Protein AF-A0A9N9GFX7-F1 (afdb_monomer_lite)

Foldseek 3Di:
DVLVVLLVVLLLVLLLLAFQADDPSNQQQFWFQDPNDTDGLVVFWDWDADPVRKIKTFGPALVCQVRSQCRVVVSVSQWDFPDDDSGITITHHDDDDPVNLVVSLVVLVVSLVVSLVVLVVVLVVVLVVLVPDPVDDPVRSVVVNVVSVVVSVVSNVVSVVSSVVSNVRRPDDPPVPPPPPCQLLNVCCVVPCVVVVHDLVNVCVVVVHPSVLSPDSVSSVVVVVVVVVVCLVVLLVVQVVQFDQDQDDDPPDRFGKRKTQDQDPVSVVSNCVVVVHDPVQWDFDDDPPDPGITIGRPDDD

Organism: NCBI:txid144530

pLDDT: mean 76.2, std 17.25, range [33.78, 95.62]

Structure (mmCIF, N/CA/C/O backbone):
data_AF-A0A9N9GFX7-F1
#
_entry.id   AF-A0A9N9GFX7-F1
#
loop_
_atom_site.group_PDB
_atom_site.id
_atom_site.type_symbol
_atom_site.label_atom_id
_atom_site.label_alt_id
_atom_site.label_comp_id
_atom_site.label_asym_id
_atom_site.label_entity_id
_atom_site.label_seq_id
_atom_site.pdbx_PDB_ins_code
_atom_site.Cartn_x
_atom_site.Cartn_y
_atom_site.Cartn_z
_atom_site.occupancy
_atom_site.B_iso_or_equiv
_atom_site.auth_seq_id
_atom_site.auth_comp_id
_atom_site.auth_asym_id
_atom_site.auth_atom_id
_atom_site.pdbx_PDB_model_num
ATOM 1 N N . MET A 1 1 ? -16.737 -8.134 10.512 1.00 75.06 1 MET A N 1
ATOM 2 C CA . MET A 1 1 ? -17.474 -7.921 9.249 1.00 75.06 1 MET A CA 1
ATOM 3 C C . MET A 1 1 ? -17.653 -6.441 8.888 1.00 75.06 1 MET A C 1
ATOM 5 O O . MET A 1 1 ? -17.038 -6.034 7.918 1.00 75.06 1 MET A O 1
ATOM 9 N N . ALA A 1 2 ? -18.393 -5.602 9.636 1.00 87.56 2 ALA A N 1
ATOM 10 C CA . ALA A 1 2 ? -18.570 -4.180 9.259 1.00 87.56 2 ALA A CA 1
ATOM 11 C C . ALA A 1 2 ? -17.263 -3.355 9.286 1.00 87.56 2 ALA A C 1
ATOM 13 O O . ALA A 1 2 ? -16.907 -2.747 8.284 1.00 87.56 2 ALA A O 1
ATOM 14 N N . LEU A 1 3 ? -16.510 -3.397 10.396 1.00 89.44 3 LEU A N 1
ATOM 15 C CA . LEU A 1 3 ? -15.213 -2.701 10.523 1.00 89.44 3 LEU A CA 1
ATOM 16 C C . LEU A 1 3 ? -14.174 -3.174 9.498 1.00 89.44 3 LEU A C 1
ATOM 18 O O . LEU A 1 3 ? -13.393 -2.382 8.987 1.00 89.44 3 LEU A O 1
ATOM 22 N N . GLU A 1 4 ? -14.176 -4.470 9.206 1.00 91.19 4 GLU A N 1
ATOM 23 C CA . GLU A 1 4 ? -13.257 -5.104 8.262 1.00 91.19 4 GLU A CA 1
ATOM 24 C C . GLU A 1 4 ? -13.534 -4.668 6.825 1.00 91.19 4 GLU A C 1
ATOM 26 O O . GLU A 1 4 ? -12.630 -4.186 6.151 1.00 91.19 4 GLU A O 1
ATOM 31 N N . LYS A 1 5 ? -14.802 -4.718 6.402 1.00 91.62 5 LYS A N 1
ATOM 32 C CA . LYS A 1 5 ? -15.233 -4.208 5.099 1.00 91.62 5 LYS A CA 1
ATOM 33 C C . LYS A 1 5 ? -14.899 -2.725 4.941 1.00 91.62 5 LYS A C 1
ATOM 35 O O . LYS A 1 5 ? -14.432 -2.302 3.889 1.00 91.62 5 LYS A O 1
ATOM 40 N N . GLU A 1 6 ? -15.114 -1.937 5.991 1.00 92.25 6 GLU A N 1
ATOM 41 C CA . GLU A 1 6 ? -14.798 -0.510 5.970 1.00 92.25 6 GLU A CA 1
ATOM 42 C C . GLU A 1 6 ? -13.283 -0.275 5.855 1.00 92.25 6 GLU A C 1
ATOM 44 O O . GLU A 1 6 ? -12.840 0.544 5.048 1.00 92.25 6 GLU A O 1
ATOM 49 N N . LEU A 1 7 ? -12.469 -1.044 6.590 1.00 93.31 7 LEU A N 1
ATOM 50 C CA . LEU A 1 7 ? -11.012 -1.004 6.469 1.00 93.31 7 LEU A CA 1
ATOM 51 C C . LEU A 1 7 ? -10.562 -1.335 5.041 1.00 93.31 7 LEU A C 1
ATOM 53 O O . LEU A 1 7 ? -9.754 -0.593 4.489 1.00 93.31 7 LEU A O 1
ATOM 57 N N . GLU A 1 8 ? -11.086 -2.398 4.430 1.00 91.31 8 GLU A N 1
ATOM 58 C CA . GLU A 1 8 ? -10.755 -2.782 3.050 1.00 91.31 8 GLU A CA 1
ATOM 59 C C . GLU A 1 8 ? -11.060 -1.663 2.050 1.00 91.31 8 GLU A C 1
ATOM 61 O O . GLU A 1 8 ? -10.243 -1.370 1.174 1.00 91.31 8 GLU A O 1
ATOM 66 N N . VAL A 1 9 ? -12.200 -0.982 2.205 1.00 91.62 9 VAL A N 1
ATOM 67 C CA . VAL A 1 9 ? -12.573 0.153 1.352 1.00 91.62 9 VAL A CA 1
ATOM 68 C C . VAL A 1 9 ? -11.545 1.280 1.464 1.00 91.62 9 VAL A C 1
ATOM 70 O O . VAL A 1 9 ? -11.078 1.789 0.441 1.00 91.62 9 VAL A O 1
ATOM 73 N N . PHE A 1 10 ? -11.164 1.674 2.681 1.00 92.75 10 PHE A N 1
ATOM 74 C CA . PHE A 1 10 ? -10.212 2.771 2.879 1.00 92.75 10 PHE A CA 1
ATOM 75 C C . PHE A 1 10 ? -8.778 2.402 2.506 1.00 92.75 10 PHE A C 1
ATOM 77 O O . PHE A 1 10 ? -8.084 3.220 1.901 1.00 92.75 10 PHE A O 1
ATOM 84 N N . VAL A 1 11 ? -8.344 1.173 2.784 1.00 90.38 11 VAL A N 1
ATOM 85 C CA . VAL A 1 11 ? -7.048 0.662 2.322 1.00 90.38 11 VAL A CA 1
ATOM 86 C C . VAL A 1 11 ? -7.006 0.657 0.795 1.00 90.38 11 VAL A C 1
ATOM 88 O O . VAL A 1 11 ? -6.065 1.194 0.217 1.00 90.38 11 VAL A O 1
ATOM 91 N N . GLY A 1 12 ? -8.065 0.192 0.127 1.00 86.81 12 GLY A N 1
ATOM 92 C CA . GLY A 1 12 ? -8.168 0.244 -1.331 1.00 86.81 12 GLY A CA 1
ATOM 93 C C . GLY A 1 12 ? -8.136 1.674 -1.890 1.00 86.81 12 GLY A C 1
ATOM 94 O O . GLY A 1 12 ? -7.484 1.927 -2.906 1.00 86.81 12 GLY A O 1
ATOM 95 N N . LYS A 1 13 ? -8.782 2.643 -1.221 1.00 89.06 13 LYS A N 1
ATOM 96 C CA . LYS A 1 13 ? -8.676 4.074 -1.576 1.00 89.06 13 LYS A CA 1
ATOM 97 C C . LYS A 1 13 ? -7.228 4.574 -1.456 1.00 89.06 13 LYS A C 1
ATOM 99 O O . LYS A 1 13 ? -6.742 5.223 -2.379 1.00 89.06 13 LYS A O 1
ATOM 104 N N . LEU A 1 14 ? -6.526 4.248 -0.367 1.00 89.31 14 LEU A N 1
ATOM 105 C CA . LEU A 1 14 ? -5.122 4.632 -0.160 1.00 89.31 14 LEU A CA 1
ATOM 106 C C . LEU A 1 14 ? -4.187 3.994 -1.197 1.00 89.31 14 LEU A C 1
ATOM 108 O O . LEU A 1 14 ? -3.276 4.652 -1.702 1.00 89.31 14 LEU A O 1
ATOM 112 N N . GLU A 1 15 ? -4.405 2.730 -1.551 1.00 85.00 15 GLU A N 1
ATOM 113 C CA . GLU A 1 15 ? -3.597 2.024 -2.548 1.00 85.00 15 GLU A CA 1
ATOM 114 C C . GLU A 1 15 ? -3.706 2.652 -3.938 1.00 85.00 15 GLU A C 1
ATOM 116 O O . GLU A 1 15 ? -2.689 2.756 -4.633 1.00 85.00 15 GLU A O 1
ATOM 121 N N . ARG A 1 16 ? -4.900 3.141 -4.301 1.00 83.19 16 ARG A N 1
ATOM 122 C CA . ARG A 1 16 ? -5.178 3.829 -5.572 1.00 83.19 16 ARG A CA 1
ATOM 123 C C . ARG A 1 16 ? -4.479 5.175 -5.718 1.00 83.19 16 ARG A C 1
ATOM 125 O O . ARG A 1 16 ? -4.288 5.620 -6.848 1.00 83.19 16 ARG A O 1
ATOM 132 N N . ILE A 1 17 ? -4.061 5.812 -4.621 1.00 85.56 17 ILE A N 1
ATOM 133 C CA . ILE A 1 17 ? -3.291 7.057 -4.703 1.00 85.56 17 ILE A CA 1
ATOM 134 C C . ILE A 1 17 ? -2.005 6.777 -5.485 1.00 85.56 17 ILE A C 1
ATOM 136 O O . ILE A 1 17 ? -1.215 5.889 -5.145 1.00 85.56 17 ILE A O 1
ATOM 140 N N . ARG A 1 18 ? -1.776 7.549 -6.544 1.00 83.25 18 ARG A N 1
ATOM 141 C CA . ARG A 1 18 ? -0.589 7.427 -7.392 1.00 83.25 18 ARG A CA 1
ATOM 142 C C . ARG A 1 18 ? 0.692 7.537 -6.562 1.00 83.25 18 ARG A C 1
ATOM 144 O O . ARG A 1 18 ? 0.840 8.453 -5.761 1.00 83.25 18 ARG A O 1
ATOM 151 N N . SER A 1 19 ? 1.662 6.659 -6.810 1.00 80.50 19 SER A N 1
ATOM 152 C CA . SER A 1 19 ? 3.014 6.768 -6.253 1.00 80.50 19 SER A CA 1
ATOM 153 C C . SER A 1 19 ? 4.071 6.692 -7.357 1.00 80.50 19 SER A C 1
ATOM 155 O O . SER A 1 19 ? 3.772 6.397 -8.511 1.00 80.50 19 SER A O 1
ATOM 157 N N . ASN A 1 20 ? 5.331 6.972 -7.015 1.00 75.25 20 ASN A N 1
ATOM 158 C CA . ASN A 1 20 ? 6.469 6.789 -7.928 1.00 75.25 20 ASN A CA 1
ATOM 159 C C . ASN A 1 20 ? 6.870 5.306 -8.086 1.00 75.25 20 ASN A C 1
ATOM 161 O O . ASN A 1 20 ? 7.926 5.003 -8.642 1.00 75.25 20 ASN A O 1
ATOM 165 N N . ARG A 1 21 ? 6.071 4.374 -7.556 1.00 77.75 21 ARG A N 1
ATOM 166 C CA . ARG A 1 21 ? 6.278 2.931 -7.672 1.00 77.75 21 ARG A CA 1
ATOM 167 C C . ARG A 1 21 ? 5.078 2.333 -8.387 1.00 77.75 21 ARG A C 1
ATOM 169 O O . ARG A 1 21 ? 3.943 2.740 -8.163 1.00 77.75 21 ARG A O 1
ATOM 176 N N . ILE A 1 22 ? 5.338 1.343 -9.229 1.00 82.69 22 ILE A N 1
ATOM 177 C CA . ILE A 1 22 ? 4.271 0.611 -9.901 1.00 82.69 22 ILE A CA 1
ATOM 178 C C . ILE A 1 22 ? 3.576 -0.256 -8.853 1.00 82.69 22 ILE A C 1
ATOM 180 O O . ILE A 1 22 ? 4.169 -1.210 -8.351 1.00 82.69 22 ILE A O 1
ATOM 184 N N . SER A 1 23 ? 2.333 0.086 -8.520 1.00 81.44 23 SER A N 1
ATOM 185 C CA . SER A 1 23 ? 1.454 -0.768 -7.722 1.00 81.44 23 SER A CA 1
ATOM 186 C C . SER A 1 23 ? 0.583 -1.588 -8.663 1.00 81.44 23 SER A C 1
ATOM 188 O O . SER A 1 23 ? -0.286 -1.042 -9.341 1.00 81.44 23 SER A O 1
ATOM 190 N N . LEU A 1 24 ? 0.823 -2.900 -8.718 1.00 85.31 24 LEU A N 1
ATOM 191 C CA . LEU A 1 24 ? -0.009 -3.800 -9.516 1.00 85.31 24 LEU A CA 1
ATOM 192 C C . LEU A 1 24 ? -1.443 -3.848 -8.984 1.00 85.31 24 LEU A C 1
ATOM 194 O O . LEU A 1 24 ? -2.371 -3.925 -9.781 1.00 85.31 24 LEU A O 1
ATOM 198 N N . GLU A 1 25 ? -1.629 -3.766 -7.667 1.00 82.50 25 GLU A N 1
ATOM 199 C CA . GLU A 1 25 ? -2.950 -3.892 -7.045 1.00 82.50 25 GLU A CA 1
ATOM 200 C C . GLU A 1 25 ? -3.868 -2.721 -7.404 1.00 82.50 25 GLU A C 1
ATOM 202 O O . GLU A 1 25 ? -5.009 -2.925 -7.822 1.00 82.50 25 GLU A O 1
ATOM 207 N N . ALA A 1 26 ? -3.319 -1.501 -7.408 1.00 80.31 26 ALA A N 1
ATOM 208 C CA . ALA A 1 26 ? -4.035 -0.308 -7.857 1.00 80.31 26 ALA A CA 1
ATOM 209 C C . ALA A 1 26 ? -4.553 -0.439 -9.303 1.00 80.31 26 ALA A C 1
ATOM 211 O O . ALA A 1 26 ? -5.597 0.111 -9.644 1.00 80.31 26 ALA A O 1
ATOM 212 N N . ILE A 1 27 ? -3.832 -1.184 -10.147 1.00 86.12 27 ILE A N 1
ATOM 213 C CA . ILE A 1 27 ? -4.146 -1.359 -11.569 1.00 86.12 27 ILE A CA 1
ATOM 214 C C . ILE A 1 27 ? -5.087 -2.553 -11.790 1.00 86.12 27 ILE A C 1
ATOM 216 O O . ILE A 1 27 ? -5.984 -2.483 -12.628 1.00 86.12 27 ILE A O 1
ATOM 220 N N . ARG A 1 28 ? -4.947 -3.637 -11.014 1.00 85.56 28 ARG A N 1
ATOM 221 C CA . ARG A 1 28 ? -5.816 -4.829 -11.089 1.00 85.56 28 ARG A CA 1
ATOM 222 C C . ARG A 1 28 ? -7.291 -4.498 -10.857 1.00 85.56 28 ARG A C 1
ATOM 224 O O . ARG A 1 28 ? -8.143 -5.124 -11.485 1.00 85.56 28 ARG A O 1
ATOM 231 N N . GLY A 1 29 ? -7.571 -3.530 -9.982 1.00 81.00 29 GLY A N 1
ATOM 232 C CA . GLY A 1 29 ? -8.924 -3.087 -9.639 1.00 81.00 29 GLY A CA 1
ATOM 233 C C . GLY A 1 29 ? -9.586 -2.139 -10.645 1.00 81.00 29 GLY A C 1
ATOM 234 O O . GLY A 1 29 ? -10.727 -1.738 -10.415 1.00 81.00 29 GLY A O 1
ATOM 235 N N . LEU A 1 30 ? -8.908 -1.753 -11.733 1.00 87.62 30 LEU A N 1
ATOM 236 C CA . LEU A 1 30 ? -9.501 -0.897 -12.763 1.00 87.62 30 LEU A CA 1
ATOM 237 C C . LEU A 1 30 ? -10.584 -1.649 -13.542 1.00 87.62 30 LEU A C 1
ATOM 239 O O . LEU A 1 30 ? -10.424 -2.824 -13.863 1.00 87.62 30 LEU A O 1
ATOM 243 N N . MET A 1 31 ? -11.676 -0.958 -13.865 1.00 87.44 31 MET A N 1
ATOM 244 C CA . MET A 1 31 ? -12.785 -1.516 -14.640 1.00 87.44 31 MET A CA 1
ATOM 245 C C . MET A 1 31 ? -12.649 -1.143 -16.110 1.00 87.44 31 MET A C 1
ATOM 247 O O . MET A 1 31 ? -12.392 0.011 -16.447 1.00 87.44 31 MET A O 1
ATOM 251 N N . VAL A 1 32 ? -12.863 -2.124 -16.976 1.00 88.50 32 VAL A N 1
ATOM 252 C CA . VAL A 1 32 ? -12.737 -2.002 -18.423 1.00 88.50 32 VAL A CA 1
ATOM 253 C C . VAL A 1 32 ? -14.095 -2.304 -19.046 1.00 88.50 32 VAL A C 1
ATOM 255 O O . VAL A 1 32 ? -14.691 -3.347 -18.772 1.00 88.50 32 VAL A O 1
ATOM 258 N N . ASN A 1 33 ? -14.592 -1.382 -19.871 1.00 85.25 33 ASN A N 1
ATOM 259 C CA . ASN A 1 33 ? -15.839 -1.571 -20.610 1.00 85.25 33 ASN A CA 1
ATOM 260 C C . ASN A 1 33 ? -15.545 -2.353 -21.895 1.00 85.25 33 ASN A C 1
ATOM 262 O O . ASN A 1 33 ? -14.883 -1.824 -22.786 1.00 85.25 33 ASN A O 1
ATOM 266 N N . TYR A 1 34 ? -16.059 -3.573 -22.013 1.00 81.12 34 TYR A N 1
ATOM 267 C CA . TYR A 1 34 ? -15.937 -4.398 -23.210 1.00 81.12 34 TYR A CA 1
ATOM 268 C C . TYR A 1 34 ? -17.303 -4.925 -23.633 1.00 81.12 34 TYR A C 1
ATOM 270 O O . TYR A 1 34 ? -17.964 -5.588 -22.844 1.00 81.12 34 TYR A O 1
ATOM 278 N N . GLN A 1 35 ? -17.718 -4.635 -24.871 1.00 76.44 35 GLN A N 1
ATOM 279 C CA . GLN A 1 35 ? -18.978 -5.133 -25.448 1.00 76.44 35 GLN A CA 1
ATOM 280 C C . GLN A 1 35 ? -20.193 -4.960 -24.510 1.00 76.44 35 GLN A C 1
ATOM 282 O O . GLN A 1 35 ? -20.996 -5.868 -24.346 1.00 76.44 35 GLN A O 1
ATOM 287 N N . ASN A 1 36 ? -20.315 -3.782 -23.885 1.00 75.62 36 ASN A N 1
ATOM 288 C CA . ASN A 1 36 ? -21.352 -3.413 -22.903 1.00 75.62 36 ASN A CA 1
ATOM 289 C C . ASN A 1 36 ? -21.267 -4.092 -21.523 1.00 75.62 36 ASN A C 1
ATOM 291 O O . ASN A 1 36 ? -22.072 -3.783 -20.648 1.00 75.62 36 ASN A O 1
ATOM 295 N N . GLU A 1 37 ? -20.257 -4.923 -21.273 1.00 85.56 37 GLU A N 1
ATOM 296 C CA . GLU A 1 37 ? -19.964 -5.475 -19.951 1.00 85.56 37 GLU A CA 1
ATOM 297 C C . GLU A 1 37 ? -18.793 -4.740 -19.283 1.00 85.56 37 GLU A C 1
ATOM 299 O O . GLU A 1 37 ? -17.817 -4.347 -19.926 1.00 85.56 37 GLU A O 1
ATOM 304 N N . ARG A 1 38 ? -18.865 -4.573 -17.957 1.00 87.00 38 ARG A N 1
ATOM 305 C CA . ARG A 1 38 ? -17.754 -4.070 -17.138 1.00 87.00 38 ARG A CA 1
ATOM 306 C C . ARG A 1 38 ? -17.004 -5.235 -16.520 1.00 87.00 38 ARG A C 1
ATOM 308 O O . ARG A 1 38 ? -17.555 -5.940 -15.680 1.00 87.00 38 ARG A O 1
ATOM 315 N N . LYS A 1 39 ? -15.739 -5.408 -16.902 1.00 88.25 39 LYS A N 1
ATOM 316 C CA . LYS A 1 39 ? -14.860 -6.445 -16.346 1.00 88.25 39 LYS A CA 1
ATOM 317 C C . LYS A 1 39 ? -13.645 -5.813 -15.668 1.00 88.25 39 LYS A C 1
ATOM 319 O O . LYS A 1 39 ? -13.139 -4.803 -16.160 1.00 88.25 39 LYS A O 1
ATOM 324 N N . PRO A 1 40 ? -13.153 -6.376 -14.552 1.00 89.31 40 PRO A N 1
ATOM 325 C CA . PRO A 1 40 ? -11.918 -5.907 -13.941 1.00 89.31 40 PRO A CA 1
ATOM 326 C C . PRO A 1 40 ? -10.730 -6.204 -14.860 1.00 89.31 40 PRO A C 1
ATOM 328 O O . PRO A 1 40 ? -10.682 -7.243 -15.520 1.00 89.31 40 PRO A O 1
ATOM 331 N N . LEU A 1 41 ? -9.727 -5.329 -14.853 1.00 90.06 41 LEU A N 1
ATOM 332 C CA . LEU A 1 41 ? -8.540 -5.436 -15.701 1.00 90.06 41 LEU A CA 1
ATOM 333 C C . LEU A 1 41 ? -7.797 -6.766 -15.490 1.00 90.06 41 LEU A C 1
ATOM 335 O O . LEU A 1 41 ? -7.303 -7.363 -16.444 1.00 90.06 41 LEU A O 1
ATOM 339 N N . LYS A 1 42 ? -7.794 -7.277 -14.250 1.00 91.12 42 LYS A N 1
ATOM 340 C CA . LYS A 1 42 ? -7.241 -8.593 -13.886 1.00 91.12 42 LYS A CA 1
ATOM 341 C C . LYS A 1 42 ? -7.843 -9.758 -14.690 1.00 91.12 42 LYS A C 1
ATOM 343 O O . LYS A 1 42 ? -7.165 -10.764 -14.863 1.00 91.12 42 LYS A O 1
ATOM 348 N N . ALA A 1 43 ? -9.091 -9.646 -15.149 1.00 90.06 43 ALA A N 1
ATOM 349 C CA . ALA A 1 43 ? -9.771 -10.706 -15.894 1.00 90.06 43 ALA A CA 1
ATOM 350 C C . ALA A 1 43 ? -9.440 -10.707 -17.395 1.00 90.06 43 ALA A C 1
ATOM 352 O O . ALA A 1 43 ? -9.691 -11.702 -18.064 1.00 90.06 43 ALA A O 1
ATOM 353 N N . ILE A 1 44 ? -8.888 -9.611 -17.924 1.00 90.75 44 ILE A N 1
ATOM 354 C CA . ILE A 1 44 ? -8.626 -9.447 -19.364 1.00 90.75 44 ILE A CA 1
ATOM 355 C C . ILE A 1 44 ? -7.134 -9.334 -19.702 1.00 90.75 44 ILE A C 1
ATOM 357 O O . ILE A 1 44 ? -6.757 -9.405 -20.875 1.00 90.75 44 ILE A O 1
ATOM 361 N N . ALA A 1 45 ? -6.284 -9.129 -18.692 1.00 93.62 45 ALA A N 1
ATOM 362 C CA . ALA A 1 45 ? -4.854 -8.940 -18.868 1.00 93.62 45 ALA A CA 1
ATOM 363 C C . ALA A 1 45 ? -4.036 -9.502 -17.701 1.00 93.62 45 ALA A C 1
ATOM 365 O O . ALA A 1 45 ? -4.402 -9.382 -16.529 1.00 93.62 45 ALA A O 1
ATO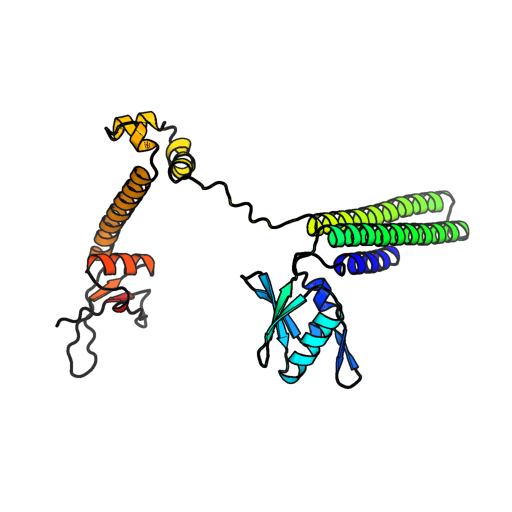M 366 N N . ASN A 1 46 ? -2.855 -10.026 -18.026 1.00 93.94 46 ASN A N 1
ATOM 367 C CA . ASN A 1 46 ? -1.816 -10.311 -17.050 1.00 93.94 46 ASN A CA 1
ATOM 368 C C . ASN A 1 46 ? -0.912 -9.082 -16.860 1.00 93.94 46 ASN A C 1
ATOM 370 O O . ASN A 1 46 ? -0.418 -8.507 -17.831 1.00 93.94 46 ASN A O 1
ATOM 374 N N . LEU A 1 47 ? -0.669 -8.699 -15.607 1.00 93.56 47 LEU A N 1
ATOM 375 C CA . LEU A 1 47 ? 0.116 -7.518 -15.243 1.00 93.56 47 LEU A CA 1
ATOM 376 C C . LEU A 1 47 ? 1.410 -7.942 -14.548 1.00 93.56 47 LEU A C 1
ATOM 378 O O . LEU A 1 47 ? 1.374 -8.686 -13.565 1.00 93.56 47 LEU A O 1
ATOM 382 N N . ARG A 1 48 ? 2.550 -7.433 -15.021 1.00 93.31 48 ARG A N 1
ATOM 383 C CA . ARG A 1 48 ? 3.874 -7.686 -14.432 1.00 93.31 48 ARG A CA 1
ATOM 384 C C . ARG A 1 48 ? 4.746 -6.435 -14.458 1.00 93.31 48 ARG A C 1
ATOM 386 O O . ARG A 1 48 ? 4.499 -5.518 -15.234 1.00 93.31 48 ARG A O 1
ATOM 393 N N . ILE A 1 49 ? 5.776 -6.413 -13.618 1.00 90.06 49 ILE A N 1
ATOM 394 C CA . ILE A 1 49 ? 6.780 -5.344 -13.594 1.00 90.06 49 ILE A CA 1
ATOM 395 C C . ILE A 1 49 ? 8.033 -5.858 -14.304 1.00 90.06 49 ILE A C 1
ATOM 397 O O . ILE A 1 49 ? 8.516 -6.946 -13.990 1.00 90.06 49 ILE A O 1
ATOM 401 N N . SER A 1 50 ? 8.544 -5.100 -15.272 1.00 86.81 50 SER A N 1
ATOM 402 C CA . SER A 1 50 ? 9.792 -5.419 -15.968 1.00 86.81 50 SER A CA 1
ATOM 403 C C . SER A 1 50 ? 11.017 -5.076 -15.101 1.00 86.81 50 SER A C 1
ATOM 405 O O . SER A 1 50 ? 10.924 -4.218 -14.214 1.00 86.81 50 SER A O 1
ATOM 407 N N . PRO A 1 51 ? 12.192 -5.676 -15.369 1.00 80.75 51 PRO A N 1
ATOM 408 C CA . PRO A 1 51 ? 13.450 -5.282 -14.725 1.00 80.75 51 PRO A CA 1
ATOM 409 C C . PRO A 1 51 ? 13.773 -3.787 -14.876 1.00 80.75 51 PRO A C 1
ATOM 411 O O . PRO A 1 51 ? 14.377 -3.196 -13.985 1.00 80.75 51 PRO A O 1
ATOM 414 N N . ASN A 1 52 ? 13.287 -3.155 -15.949 1.00 80.88 52 ASN A N 1
ATOM 415 C CA . ASN A 1 52 ? 13.463 -1.729 -16.229 1.00 80.88 52 ASN A CA 1
ATOM 416 C C . ASN A 1 52 ? 12.459 -0.839 -15.472 1.00 80.88 52 ASN A C 1
ATOM 418 O O . ASN A 1 52 ? 12.340 0.345 -15.771 1.00 80.88 52 ASN A O 1
ATOM 422 N N . HIS A 1 53 ? 11.729 -1.391 -14.496 1.00 83.19 53 HIS A N 1
ATOM 423 C CA . HIS A 1 53 ? 10.682 -0.694 -13.745 1.00 83.19 53 HIS A CA 1
ATOM 424 C C . HIS A 1 53 ? 9.550 -0.148 -14.627 1.00 83.19 53 HIS A C 1
ATOM 426 O O . HIS A 1 53 ? 9.000 0.917 -14.355 1.00 83.19 53 HIS A O 1
ATOM 432 N N . GLU A 1 54 ? 9.177 -0.910 -15.652 1.00 90.00 54 GLU A N 1
ATOM 433 C CA . GLU A 1 54 ? 8.016 -0.640 -16.500 1.00 90.00 54 GLU A CA 1
ATOM 434 C C . GLU A 1 54 ? 6.874 -1.585 -16.129 1.00 90.00 54 GLU A C 1
ATOM 436 O O . GLU A 1 54 ? 7.099 -2.742 -15.766 1.00 90.00 54 GLU A O 1
ATOM 441 N N . LEU A 1 55 ? 5.638 -1.116 -16.244 1.00 92.75 55 LEU A N 1
ATOM 442 C CA . LEU A 1 55 ? 4.465 -1.972 -16.151 1.00 92.75 55 LEU A CA 1
ATOM 443 C C . LEU A 1 55 ? 4.261 -2.621 -17.513 1.00 92.75 55 LEU A C 1
ATOM 445 O O . LEU A 1 55 ? 4.137 -1.922 -18.512 1.00 92.75 55 LEU A O 1
ATOM 449 N N . ILE A 1 56 ? 4.170 -3.942 -17.544 1.00 94.75 56 ILE A N 1
ATOM 450 C CA . ILE A 1 56 ? 3.790 -4.691 -18.736 1.00 94.75 56 ILE A CA 1
ATOM 451 C C . ILE A 1 56 ? 2.381 -5.222 -18.510 1.00 94.75 56 ILE A C 1
ATOM 453 O O . ILE A 1 56 ? 2.160 -6.017 -17.592 1.00 94.75 56 ILE A O 1
ATOM 457 N N . ALA A 1 57 ? 1.447 -4.802 -19.358 1.00 95.06 57 ALA A N 1
ATOM 458 C CA . ALA A 1 57 ? 0.114 -5.378 -19.436 1.00 95.06 57 ALA A CA 1
ATOM 459 C C . ALA A 1 57 ? 0.023 -6.250 -20.690 1.00 95.06 57 ALA A C 1
ATOM 461 O O . ALA A 1 57 ? 0.047 -5.731 -21.804 1.00 95.06 57 ALA A O 1
ATOM 462 N N . ARG A 1 58 ? -0.063 -7.569 -20.504 1.00 95.56 58 ARG A N 1
ATOM 463 C CA . ARG A 1 58 ? -0.294 -8.534 -21.583 1.00 95.56 58 ARG A CA 1
ATOM 464 C C . ARG A 1 58 ? -1.780 -8.850 -21.655 1.00 95.56 58 ARG A C 1
ATOM 466 O O . ARG A 1 58 ? -2.314 -9.442 -20.720 1.00 95.56 58 ARG A O 1
ATOM 473 N N . ALA A 1 59 ? -2.427 -8.468 -22.744 1.00 94.19 59 ALA A N 1
ATOM 474 C CA . ALA A 1 59 ? -3.810 -8.817 -23.012 1.00 94.19 59 ALA A CA 1
ATOM 475 C C . ALA A 1 59 ? -3.943 -10.322 -23.290 1.00 94.19 59 ALA A C 1
ATOM 477 O O . ALA A 1 59 ? -3.063 -10.914 -23.914 1.00 94.19 59 ALA A O 1
ATOM 478 N N . PHE A 1 60 ? -5.042 -10.942 -22.856 1.00 93.00 60 PHE A N 1
ATOM 479 C CA . PHE A 1 60 ? -5.347 -12.322 -23.262 1.00 93.00 60 PHE A CA 1
ATOM 480 C C . PHE A 1 60 ? -5.776 -12.414 -24.727 1.00 93.00 60 PHE A C 1
ATOM 482 O O . PHE A 1 60 ? -5.500 -13.407 -25.390 1.00 93.00 60 PHE A O 1
ATOM 489 N N . GLU A 1 61 ? -6.387 -11.349 -25.245 1.00 90.19 61 GLU A N 1
ATOM 490 C CA . GLU A 1 61 ? -6.751 -11.219 -26.649 1.00 90.19 61 GLU A CA 1
ATOM 491 C C . GLU A 1 61 ? -6.129 -9.944 -27.237 1.00 90.19 61 GLU A C 1
ATOM 493 O O . GLU A 1 61 ? -6.330 -8.864 -26.672 1.00 90.19 61 GLU A O 1
ATOM 498 N N . PRO A 1 62 ? -5.455 -10.003 -28.403 1.00 89.75 62 PRO A N 1
ATOM 499 C CA . PRO A 1 62 ? -4.811 -8.835 -29.015 1.00 89.75 62 PRO A CA 1
ATOM 500 C C . PRO A 1 62 ? -5.744 -7.632 -29.239 1.00 89.75 62 PRO A C 1
ATOM 502 O O . PRO A 1 62 ? -5.323 -6.477 -29.202 1.00 89.75 62 PRO A O 1
ATOM 505 N N . LYS A 1 63 ? -7.042 -7.886 -29.448 1.00 90.50 63 LYS A N 1
ATOM 506 C CA . LYS A 1 63 ? -8.062 -6.841 -29.644 1.00 90.50 63 LYS A CA 1
ATOM 507 C C . LYS A 1 63 ? -8.300 -5.991 -28.387 1.00 90.50 63 LYS A C 1
ATOM 509 O O . LYS A 1 63 ? -8.801 -4.877 -28.499 1.00 90.50 63 LYS A O 1
ATOM 514 N N . MET A 1 64 ? -7.931 -6.493 -27.207 1.00 90.00 64 MET A N 1
ATOM 515 C CA . MET A 1 64 ? -8.121 -5.816 -25.918 1.00 90.00 64 MET A CA 1
ATOM 516 C C . MET A 1 64 ? -6.996 -4.834 -25.591 1.00 90.00 64 MET A C 1
ATOM 518 O O . MET A 1 64 ? -7.176 -3.944 -24.762 1.00 90.00 64 MET A O 1
ATOM 522 N N . THR A 1 65 ? -5.845 -4.959 -26.249 1.00 92.44 65 THR A N 1
ATOM 523 C CA . THR A 1 65 ? -4.641 -4.155 -26.004 1.00 92.44 65 THR A CA 1
ATOM 524 C C . THR A 1 65 ? -4.902 -2.637 -26.049 1.00 92.44 65 THR A C 1
ATOM 526 O O . THR A 1 65 ? -4.519 -1.946 -25.098 1.00 92.44 65 THR A O 1
ATOM 529 N N . PRO A 1 66 ? -5.617 -2.079 -27.055 1.00 92.25 66 PRO A N 1
ATOM 530 C CA . PRO A 1 66 ? -5.911 -0.642 -27.097 1.00 92.25 66 PRO A CA 1
ATOM 531 C C . PRO A 1 66 ? -6.845 -0.196 -25.970 1.00 92.25 66 PRO A C 1
ATOM 533 O O . PRO A 1 66 ? -6.684 0.888 -25.411 1.00 92.25 66 PRO A O 1
ATOM 536 N N . LEU A 1 67 ? -7.805 -1.049 -25.611 1.00 91.50 67 LEU A N 1
ATOM 537 C CA . LEU A 1 67 ? -8.774 -0.780 -24.557 1.00 91.50 67 LEU A CA 1
ATOM 538 C C . LEU A 1 67 ? -8.092 -0.738 -23.183 1.00 91.50 67 LEU A C 1
ATOM 540 O O . LEU A 1 67 ? -8.301 0.207 -22.429 1.00 91.50 67 LEU A O 1
ATOM 544 N N . ILE A 1 68 ? -7.208 -1.701 -22.905 1.00 92.62 68 ILE A N 1
ATOM 545 C CA . ILE A 1 68 ? -6.357 -1.738 -21.706 1.00 92.62 68 ILE A CA 1
ATOM 546 C C . ILE A 1 68 ? -5.495 -0.475 -21.618 1.00 92.62 68 ILE A C 1
ATOM 548 O O . ILE A 1 68 ? -5.460 0.176 -20.573 1.00 92.62 68 ILE A O 1
ATOM 552 N N . SER A 1 69 ? -4.838 -0.106 -22.724 1.00 92.31 69 SER A N 1
ATOM 553 C CA . SER A 1 69 ? -4.027 1.111 -22.800 1.00 92.31 69 SER A CA 1
ATOM 554 C C . SER A 1 69 ? -4.838 2.347 -22.445 1.00 92.31 69 SER A C 1
ATOM 556 O O . SER A 1 69 ? -4.432 3.129 -21.587 1.00 92.31 69 SER A O 1
ATOM 558 N N . LYS A 1 70 ? -6.007 2.502 -23.068 1.00 91.50 70 LYS A N 1
ATOM 559 C CA . LYS A 1 70 ? -6.892 3.635 -22.822 1.00 91.50 70 LYS A CA 1
ATOM 560 C C . LYS A 1 70 ? -7.364 3.674 -21.368 1.00 91.50 70 LYS A C 1
ATOM 562 O O . LYS A 1 70 ? -7.222 4.701 -20.720 1.00 91.50 70 LYS A O 1
ATOM 567 N N . THR A 1 71 ? -7.830 2.552 -20.815 1.00 91.19 71 THR A N 1
ATOM 568 C CA . THR A 1 71 ? -8.293 2.492 -19.421 1.00 91.19 71 THR A CA 1
ATOM 569 C C . THR A 1 71 ? -7.198 2.888 -18.425 1.00 91.19 71 THR A C 1
ATOM 571 O O . THR A 1 71 ? -7.471 3.650 -17.501 1.00 91.19 71 THR A O 1
ATOM 574 N N . ILE A 1 72 ? -5.958 2.417 -18.592 1.00 90.81 72 ILE A N 1
ATOM 575 C CA . ILE A 1 72 ? -4.858 2.764 -17.673 1.00 90.81 72 ILE A CA 1
ATOM 576 C C . ILE A 1 72 ? -4.511 4.261 -17.747 1.00 90.81 72 ILE A C 1
ATOM 578 O O . ILE A 1 72 ? -4.235 4.872 -16.712 1.00 90.81 72 ILE A O 1
ATOM 582 N N . LEU A 1 73 ? -4.546 4.859 -18.942 1.00 90.81 73 LEU A N 1
ATOM 583 C CA . LEU A 1 73 ? -4.277 6.287 -19.141 1.00 90.81 73 LEU A CA 1
ATOM 584 C C . LEU A 1 73 ? -5.410 7.173 -18.598 1.00 90.81 73 LEU A C 1
ATOM 586 O O . LEU A 1 73 ? -5.138 8.137 -17.881 1.00 90.81 73 LEU A O 1
ATOM 590 N N . ASP A 1 74 ? -6.666 6.812 -18.872 1.00 88.62 74 ASP A N 1
ATOM 591 C CA . ASP A 1 74 ? -7.858 7.570 -18.467 1.00 88.62 74 ASP A CA 1
ATOM 592 C C . ASP A 1 74 ? -8.003 7.656 -16.938 1.00 88.62 74 ASP A C 1
ATOM 594 O O . ASP A 1 74 ? -8.514 8.642 -16.414 1.00 88.62 74 ASP A O 1
ATOM 598 N N . ASN A 1 75 ? -7.498 6.660 -16.199 1.00 86.12 75 ASN A N 1
ATOM 599 C CA . ASN A 1 75 ? -7.516 6.657 -14.731 1.00 86.12 75 ASN A CA 1
ATOM 600 C C . ASN A 1 75 ? -6.438 7.556 -14.090 1.00 86.12 75 ASN A C 1
ATOM 602 O O . ASN A 1 75 ? -6.279 7.539 -12.871 1.00 86.12 75 ASN A O 1
ATOM 606 N N . GLN A 1 76 ? -5.678 8.327 -14.882 1.00 79.31 76 GLN A N 1
ATOM 607 C CA . GLN A 1 76 ? -4.735 9.359 -14.418 1.00 79.31 76 GLN A CA 1
ATOM 608 C C . GLN A 1 76 ? -3.711 8.893 -13.366 1.00 79.31 76 GLN A C 1
ATOM 610 O O . GLN A 1 76 ? -3.116 9.693 -12.640 1.00 79.31 76 GLN A O 1
ATOM 615 N N . LEU A 1 77 ? -3.398 7.595 -13.340 1.00 83.25 77 LEU A N 1
ATOM 616 C CA . LEU A 1 77 ? -2.416 7.002 -12.425 1.00 83.25 77 LEU A CA 1
ATOM 617 C C . LEU A 1 77 ? -0.967 7.413 -12.749 1.00 83.25 77 LEU A C 1
ATOM 619 O O . LEU A 1 77 ? -0.023 6.956 -12.107 1.00 83.25 77 LEU A O 1
ATOM 623 N N . GLY A 1 78 ? -0.775 8.294 -13.734 1.00 85.06 78 GLY A N 1
ATOM 624 C CA . GLY A 1 78 ? 0.526 8.831 -14.102 1.00 85.06 78 GLY A CA 1
ATOM 625 C C . GLY A 1 78 ? 1.344 7.954 -15.023 1.00 85.06 78 GLY A C 1
ATOM 626 O O . GLY A 1 78 ? 2.537 8.211 -15.172 1.00 85.06 78 GLY A O 1
ATOM 627 N N . TYR A 1 79 ? 0.734 6.938 -15.616 1.00 89.94 79 TYR A N 1
ATOM 628 C CA . TYR A 1 79 ? 1.376 6.119 -16.626 1.00 89.94 79 TYR A CA 1
ATOM 629 C C . TYR A 1 79 ? 1.411 6.848 -17.966 1.00 89.94 79 TYR A C 1
ATOM 631 O O . TYR A 1 79 ? 0.472 7.551 -18.329 1.00 89.94 79 TYR A O 1
ATOM 639 N N . LYS A 1 80 ? 2.496 6.644 -18.705 1.00 91.31 80 LYS A N 1
ATOM 640 C CA . LYS A 1 80 ? 2.588 6.910 -20.139 1.00 91.31 80 LYS A CA 1
ATOM 641 C C . LYS A 1 80 ? 2.916 5.612 -20.858 1.00 91.31 80 LYS A C 1
ATOM 643 O O . LYS A 1 80 ? 3.601 4.762 -20.292 1.00 91.31 80 LYS A O 1
ATOM 648 N N . VAL A 1 81 ? 2.434 5.462 -22.085 1.00 92.62 81 VAL A N 1
ATOM 649 C CA . VAL A 1 81 ? 2.808 4.333 -22.942 1.00 92.62 81 VAL A CA 1
ATOM 650 C C . VAL A 1 81 ? 4.200 4.606 -23.504 1.00 92.62 81 VAL A C 1
ATOM 652 O O . VAL A 1 81 ? 4.406 5.630 -24.145 1.00 92.62 81 VAL A O 1
ATOM 655 N N . GLU A 1 82 ? 5.147 3.707 -23.247 1.00 92.06 82 GLU A N 1
ATOM 656 C CA . GLU A 1 82 ? 6.494 3.758 -23.839 1.00 92.06 82 GLU A CA 1
ATOM 657 C C . GLU A 1 82 ? 6.530 3.024 -25.176 1.00 92.06 82 GLU A C 1
ATOM 659 O O . GLU A 1 82 ? 7.091 3.499 -26.157 1.00 92.06 82 GLU A O 1
ATOM 664 N N . ARG A 1 83 ? 5.914 1.841 -25.216 1.00 92.50 83 ARG A N 1
ATOM 665 C CA . ARG A 1 83 ? 5.810 1.016 -26.420 1.00 92.50 83 ARG A CA 1
ATOM 666 C C . ARG A 1 83 ? 4.593 0.107 -26.331 1.00 92.50 83 ARG A C 1
ATOM 668 O O . ARG A 1 83 ? 4.145 -0.249 -25.241 1.00 92.50 83 ARG A O 1
ATOM 675 N N . SER A 1 84 ? 4.082 -0.284 -27.489 1.00 91.12 84 SER A N 1
ATOM 676 C CA . SER A 1 84 ? 2.928 -1.170 -27.612 1.00 91.12 84 SER A CA 1
ATOM 677 C C . SER A 1 84 ? 3.169 -2.183 -28.726 1.00 91.12 84 SER A C 1
ATOM 679 O O . SER A 1 84 ? 3.736 -1.845 -29.764 1.00 91.12 84 SER A O 1
ATOM 681 N N . THR A 1 85 ? 2.753 -3.425 -28.504 1.00 92.25 85 THR A N 1
ATOM 682 C CA . THR A 1 85 ? 2.713 -4.498 -29.502 1.00 92.25 85 THR A CA 1
ATOM 683 C C . THR A 1 85 ? 1.257 -4.918 -29.728 1.00 92.25 85 THR A C 1
ATOM 685 O O . THR A 1 85 ? 0.334 -4.281 -29.225 1.00 92.25 85 THR A O 1
ATOM 688 N N . LYS A 1 86 ? 1.010 -5.991 -30.490 1.00 90.38 86 LYS A N 1
ATOM 689 C CA . LYS A 1 86 ? -0.357 -6.518 -30.658 1.00 90.38 86 LYS A CA 1
ATOM 690 C C . LYS A 1 86 ? -0.938 -7.067 -29.347 1.00 90.38 86 LYS A C 1
ATOM 692 O O . LYS A 1 86 ? -2.140 -6.957 -29.134 1.00 90.38 86 LYS A O 1
ATOM 697 N N . GLU A 1 87 ? -0.104 -7.626 -28.473 1.00 92.88 87 GLU A N 1
ATOM 698 C CA . GLU A 1 87 ? -0.531 -8.350 -27.261 1.00 92.88 87 GLU A CA 1
ATOM 699 C C . GLU A 1 87 ? -0.105 -7.677 -25.953 1.00 92.88 87 GLU A C 1
ATOM 701 O O . GLU A 1 87 ? -0.691 -7.941 -24.906 1.00 92.88 87 GLU A O 1
ATOM 706 N N . GLU A 1 88 ? 0.924 -6.827 -25.976 1.00 94.81 88 GLU A N 1
ATOM 707 C CA . GLU A 1 88 ? 1.507 -6.234 -24.772 1.00 94.81 88 GLU A CA 1
ATOM 708 C C . GLU A 1 88 ? 1.615 -4.713 -24.877 1.00 94.81 88 GLU A C 1
ATOM 710 O O . GLU A 1 88 ? 2.072 -4.179 -25.886 1.00 94.81 88 GLU A O 1
ATOM 715 N N . VAL A 1 89 ? 1.292 -4.017 -23.787 1.00 94.56 89 VAL A N 1
ATOM 716 C CA . VAL A 1 89 ? 1.550 -2.580 -23.625 1.00 94.56 89 VAL A CA 1
ATOM 717 C C . VAL A 1 89 ? 2.527 -2.369 -22.481 1.00 94.56 89 VAL A C 1
ATOM 719 O O . VAL A 1 89 ? 2.380 -2.952 -21.404 1.00 94.56 89 VAL A O 1
ATOM 722 N N . TYR A 1 90 ? 3.516 -1.517 -22.720 1.00 94.44 90 TYR A N 1
ATOM 723 C CA . TYR A 1 90 ? 4.546 -1.157 -21.761 1.00 94.44 90 TYR A CA 1
ATOM 724 C C . TYR A 1 90 ? 4.318 0.275 -21.298 1.00 94.44 90 TYR A C 1
ATOM 726 O O . TYR A 1 90 ? 4.277 1.199 -22.115 1.00 94.44 90 TYR A O 1
ATOM 734 N N . PHE A 1 91 ? 4.206 0.461 -19.987 1.00 93.81 91 PHE A N 1
ATOM 735 C CA . PHE A 1 91 ? 3.996 1.766 -19.384 1.00 93.81 91 PHE A CA 1
ATOM 736 C C . PHE A 1 91 ? 5.149 2.158 -18.470 1.00 93.81 91 PHE A C 1
ATOM 738 O O . PHE A 1 91 ? 5.619 1.357 -17.660 1.00 93.81 91 PHE A O 1
ATOM 745 N N . ALA A 1 92 ? 5.528 3.429 -18.532 1.00 90.12 92 ALA A N 1
ATOM 746 C CA . ALA A 1 92 ? 6.419 4.056 -17.568 1.00 90.12 92 ALA A CA 1
ATOM 747 C C . ALA A 1 92 ? 5.645 5.053 -16.704 1.00 90.12 92 ALA A C 1
ATOM 749 O O . ALA A 1 92 ? 4.718 5.721 -17.167 1.00 90.12 92 ALA A O 1
ATOM 750 N N . LEU A 1 93 ? 6.037 5.174 -15.437 1.00 87.94 93 LEU A N 1
ATOM 751 C CA . LEU A 1 93 ? 5.515 6.221 -14.567 1.00 87.94 93 LEU A CA 1
ATOM 752 C C . LEU A 1 93 ? 6.147 7.562 -14.935 1.00 87.94 93 LEU A C 1
ATOM 754 O O . LEU A 1 93 ? 7.367 7.700 -15.015 1.00 87.94 93 LEU A O 1
ATOM 758 N N . THR A 1 94 ? 5.307 8.574 -15.107 1.00 85.50 94 THR A N 1
ATOM 759 C CA . THR A 1 94 ? 5.766 9.958 -15.180 1.00 85.50 94 THR A CA 1
ATOM 760 C C . THR A 1 94 ? 6.261 10.404 -13.796 1.00 85.50 94 THR A C 1
ATOM 762 O O . THR A 1 94 ? 5.686 10.010 -12.771 1.00 85.50 94 THR A O 1
ATOM 765 N N . PRO A 1 95 ? 7.333 11.209 -13.724 1.00 81.69 95 PRO A N 1
ATOM 766 C CA . PRO A 1 95 ? 7.870 11.665 -12.450 1.00 81.69 95 PRO A CA 1
ATOM 767 C C . PRO A 1 95 ? 6.873 12.591 -11.745 1.00 81.69 95 PRO A C 1
ATOM 769 O O . PRO A 1 95 ? 6.304 13.495 -12.354 1.00 81.69 95 PRO A O 1
ATOM 772 N N . ILE A 1 96 ? 6.668 12.380 -10.444 1.00 83.00 96 ILE A N 1
ATOM 773 C CA . ILE A 1 96 ? 5.825 13.257 -9.623 1.00 83.00 96 ILE A CA 1
ATOM 774 C C . ILE A 1 96 ? 6.669 14.431 -9.104 1.00 83.00 96 ILE A C 1
ATOM 776 O O . ILE A 1 96 ? 7.674 14.222 -8.417 1.00 83.00 96 ILE A O 1
ATOM 780 N N . THR A 1 97 ? 6.242 15.663 -9.399 1.00 84.50 97 THR A N 1
ATOM 781 C CA . THR A 1 97 ? 6.864 16.898 -8.885 1.00 84.50 97 THR A CA 1
ATOM 782 C C . THR A 1 97 ? 6.613 17.073 -7.384 1.00 84.50 97 THR A C 1
ATOM 784 O O . THR A 1 97 ? 5.676 16.503 -6.826 1.00 84.50 97 THR A O 1
ATOM 787 N N . THR A 1 98 ? 7.420 17.891 -6.702 1.00 83.62 98 THR A N 1
ATOM 788 C CA . THR A 1 98 ? 7.284 18.127 -5.251 1.00 83.62 98 THR A CA 1
ATOM 789 C C . THR A 1 98 ? 5.901 18.663 -4.867 1.00 83.62 98 THR A C 1
ATOM 791 O O . THR A 1 98 ? 5.285 18.148 -3.939 1.00 83.62 98 THR A O 1
ATOM 794 N N . GLN A 1 99 ? 5.361 19.610 -5.640 1.00 84.62 99 GLN A N 1
ATOM 795 C CA . GLN A 1 99 ? 4.030 20.181 -5.404 1.00 84.62 99 GLN A CA 1
ATOM 796 C C . GLN A 1 99 ? 2.913 19.129 -5.510 1.00 84.62 99 GLN A C 1
ATOM 798 O O . GLN A 1 99 ? 1.982 19.122 -4.708 1.00 84.62 99 GLN A O 1
ATOM 803 N N . ILE A 1 100 ? 3.004 18.208 -6.479 1.00 85.94 100 ILE A N 1
ATOM 804 C CA . ILE A 1 100 ? 2.018 17.129 -6.632 1.00 85.94 100 ILE A CA 1
ATOM 805 C C . ILE A 1 100 ? 2.149 16.127 -5.480 1.00 85.94 100 ILE A C 1
ATOM 807 O O . ILE A 1 100 ? 1.136 15.686 -4.946 1.00 85.94 100 ILE A O 1
ATOM 811 N N . LYS A 1 101 ? 3.371 15.812 -5.025 1.00 86.38 101 LYS A N 1
ATOM 812 C CA . LYS A 1 101 ? 3.568 14.941 -3.853 1.00 86.38 101 LYS A CA 1
ATOM 813 C C . LYS A 1 101 ? 2.893 15.492 -2.605 1.00 86.38 101 LYS A C 1
ATOM 815 O O . LYS A 1 101 ? 2.235 14.739 -1.898 1.00 86.38 101 LYS A O 1
ATOM 820 N N . GLU A 1 102 ? 3.028 16.787 -2.336 1.00 87.56 102 GLU A N 1
ATOM 821 C CA . GLU A 1 102 ? 2.374 17.414 -1.184 1.00 87.56 102 GLU A CA 1
ATOM 822 C C . GLU A 1 102 ? 0.849 17.326 -1.270 1.00 87.56 102 GLU A C 1
ATOM 824 O O . GLU A 1 102 ? 0.198 17.034 -0.266 1.00 87.56 102 GLU A O 1
ATOM 829 N N . LYS A 1 103 ? 0.277 17.511 -2.468 1.00 89.69 103 LYS A N 1
ATOM 830 C CA . LYS A 1 103 ? -1.161 17.315 -2.704 1.00 89.69 103 LYS A CA 1
ATOM 831 C C . LYS A 1 103 ? -1.591 15.871 -2.423 1.00 89.69 103 LYS A C 1
ATOM 833 O O . LYS A 1 103 ? -2.533 15.673 -1.664 1.00 89.69 103 LYS A O 1
ATOM 838 N N . LEU A 1 104 ? -0.858 14.879 -2.933 1.00 89.81 104 LEU A N 1
ATOM 839 C CA . LEU A 1 104 ? -1.150 13.453 -2.716 1.00 89.81 104 LEU A CA 1
ATOM 840 C C . LEU A 1 104 ? -1.024 13.040 -1.237 1.00 89.81 104 LEU A C 1
ATOM 842 O O . LEU A 1 104 ? -1.795 12.220 -0.747 1.00 89.81 104 LEU A O 1
ATOM 846 N N . ILE A 1 105 ? -0.079 13.627 -0.492 1.00 91.44 105 ILE A N 1
ATOM 847 C CA . ILE A 1 105 ? 0.050 13.402 0.959 1.00 91.44 105 ILE A CA 1
ATOM 848 C C . ILE A 1 105 ? -1.155 13.988 1.709 1.00 91.44 105 ILE A C 1
ATOM 850 O O . ILE A 1 105 ? -1.655 13.362 2.643 1.00 91.44 105 ILE A O 1
ATOM 854 N N . LYS A 1 106 ? -1.625 15.182 1.325 1.00 92.81 106 LYS A N 1
ATOM 855 C CA . LYS A 1 106 ? -2.834 15.786 1.911 1.00 92.81 106 LYS A CA 1
ATOM 856 C C . LYS A 1 106 ? -4.077 14.944 1.619 1.00 92.81 106 LYS A C 1
ATOM 858 O O . LYS A 1 106 ? -4.893 14.751 2.513 1.00 92.81 106 LYS A O 1
ATOM 863 N N . GLU A 1 107 ? -4.188 14.413 0.407 1.00 91.88 107 GLU A N 1
ATOM 864 C CA . GLU A 1 107 ? -5.269 13.510 0.007 1.00 91.88 107 GLU A CA 1
ATOM 865 C C . GLU A 1 107 ? -5.275 12.213 0.835 1.00 91.88 107 GLU A C 1
ATOM 867 O O . GLU A 1 107 ? -6.310 11.842 1.383 1.00 91.88 107 GLU A O 1
ATOM 872 N N . ALA A 1 108 ? -4.114 11.575 1.024 1.00 93.50 108 ALA A N 1
ATOM 873 C CA . ALA A 1 108 ? -3.989 10.378 1.862 1.00 93.50 108 ALA A CA 1
ATOM 874 C C . ALA A 1 108 ? -4.441 10.620 3.316 1.00 93.50 108 ALA A C 1
ATOM 876 O O . ALA A 1 108 ? -5.148 9.794 3.901 1.00 93.50 108 ALA A O 1
ATOM 877 N N . LYS A 1 109 ? -4.086 11.783 3.877 1.00 94.00 109 LYS A N 1
ATOM 878 C CA . LYS A 1 109 ? -4.527 12.206 5.215 1.00 94.00 109 LYS A CA 1
ATOM 879 C C . LYS A 1 109 ? -6.040 12.400 5.285 1.00 94.00 109 LYS A C 1
ATOM 881 O O . LYS A 1 109 ? -6.671 11.942 6.230 1.00 94.00 109 LYS A O 1
ATOM 886 N N . LEU A 1 110 ? -6.629 13.041 4.275 1.00 95.62 110 LEU A N 1
ATOM 887 C CA . LEU A 1 110 ? -8.078 13.245 4.174 1.00 95.62 110 LEU A CA 1
ATOM 888 C C . LEU A 1 110 ? -8.845 11.917 4.147 1.00 95.62 110 LEU A C 1
ATOM 890 O O . LEU A 1 110 ? -9.792 11.750 4.911 1.00 95.62 110 LEU A O 1
ATOM 894 N N . ILE A 1 111 ? -8.397 10.959 3.330 1.00 93.56 111 ILE A N 1
ATOM 895 C CA . ILE A 1 111 ? -8.982 9.608 3.252 1.00 93.56 111 ILE A CA 1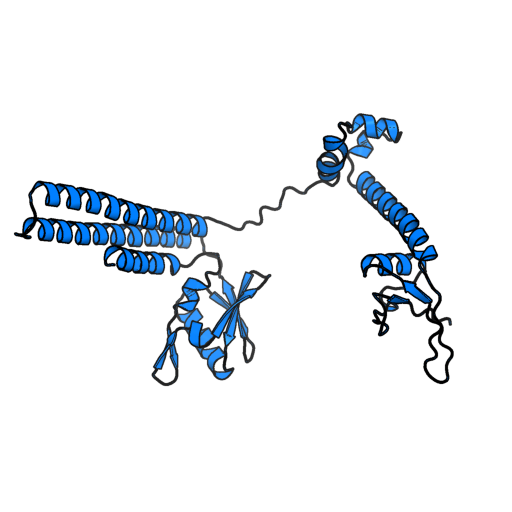
ATOM 896 C C . ILE A 1 111 ? -8.904 8.901 4.611 1.00 93.56 111 ILE A C 1
ATOM 898 O O . ILE A 1 111 ? -9.857 8.249 5.037 1.00 93.56 111 ILE A O 1
ATOM 902 N N . THR A 1 112 ? -7.783 9.052 5.316 1.00 94.31 112 THR A N 1
ATOM 903 C CA . THR A 1 112 ? -7.582 8.435 6.632 1.00 94.31 112 THR A CA 1
ATOM 904 C C . THR A 1 112 ? -8.487 9.051 7.701 1.00 94.31 112 THR A C 1
ATOM 906 O O . THR A 1 112 ? -9.068 8.329 8.514 1.00 94.31 112 THR A O 1
ATOM 909 N N . GLU A 1 113 ? -8.662 10.373 7.694 1.00 95.00 113 GLU A N 1
ATOM 910 C CA . GLU A 1 113 ? -9.582 11.054 8.611 1.00 95.00 113 GLU A CA 1
ATOM 911 C C . GLU A 1 113 ? -11.050 10.691 8.345 1.00 95.00 113 GLU A C 1
ATOM 913 O O . GLU A 1 113 ? -11.806 10.470 9.297 1.00 95.00 113 GLU A O 1
ATOM 918 N N . GLU A 1 114 ? -11.445 10.543 7.075 1.00 94.75 114 GLU A N 1
ATOM 919 C CA . GLU A 1 114 ? -12.761 10.017 6.694 1.00 94.75 114 GLU A CA 1
ATOM 920 C C . GLU A 1 114 ? -12.966 8.598 7.258 1.00 94.75 114 GLU A C 1
ATOM 922 O O . GLU A 1 114 ? -13.965 8.338 7.931 1.00 94.75 114 GLU A O 1
ATOM 927 N N . GLY A 1 115 ? -11.978 7.710 7.107 1.00 94.62 115 GLY A N 1
ATOM 928 C CA . GLY A 1 115 ? -12.042 6.355 7.660 1.00 94.62 115 GLY A CA 1
ATOM 929 C C . GLY A 1 115 ? -12.162 6.314 9.181 1.00 94.62 115 GLY A C 1
ATOM 930 O O . GLY A 1 115 ? -13.014 5.610 9.725 1.00 94.62 115 GLY A O 1
ATOM 931 N N . LYS A 1 116 ? -11.397 7.147 9.897 1.00 94.38 116 LYS A N 1
ATOM 932 C CA . LYS A 1 116 ? -11.535 7.281 11.359 1.00 94.38 116 LYS A CA 1
ATOM 933 C C . LYS A 1 116 ? -12.911 7.795 11.769 1.00 94.38 116 LYS A C 1
ATOM 935 O O . LYS A 1 116 ? -13.405 7.426 12.837 1.00 94.38 116 LYS A O 1
ATOM 940 N N . LYS A 1 117 ? -13.519 8.690 10.986 1.00 95.38 117 LYS A N 1
ATOM 941 C CA . LYS A 1 117 ? -14.882 9.173 11.241 1.00 95.38 117 LYS A CA 1
ATOM 942 C C . LYS A 1 117 ? -15.894 8.037 11.071 1.00 95.38 117 LYS A C 1
ATOM 944 O O . LYS A 1 117 ? -16.735 7.866 11.950 1.00 95.38 117 LYS A O 1
ATOM 949 N N . ASN A 1 118 ? -15.757 7.217 10.032 1.00 94.12 118 ASN A N 1
ATOM 950 C CA . ASN A 1 118 ? -16.646 6.076 9.797 1.00 94.12 118 ASN A CA 1
ATOM 951 C C . ASN A 1 118 ? -16.507 5.004 10.885 1.00 94.12 118 ASN A C 1
ATOM 953 O O . ASN A 1 118 ? -17.512 4.547 11.424 1.00 94.12 118 ASN A O 1
ATOM 957 N N . PHE A 1 119 ? -15.284 4.684 11.320 1.00 94.19 119 PHE A N 1
ATOM 958 C CA . PHE A 1 119 ? -15.082 3.794 12.470 1.00 94.19 119 PHE A CA 1
ATOM 959 C C . PHE A 1 119 ? -15.726 4.334 13.753 1.00 94.19 119 PHE A C 1
ATOM 961 O O . PHE A 1 119 ? -16.292 3.563 14.527 1.00 94.19 119 PHE A O 1
ATOM 968 N N . ARG A 1 120 ? -15.678 5.655 13.981 1.00 92.62 120 ARG A N 1
ATOM 969 C CA . ARG A 1 120 ? -16.367 6.296 15.113 1.00 92.62 120 ARG A CA 1
ATOM 970 C C . ARG A 1 120 ? -17.886 6.165 15.010 1.00 92.62 120 ARG A C 1
ATOM 972 O O . ARG A 1 120 ? -18.518 5.914 16.032 1.00 92.62 120 ARG A O 1
ATOM 979 N N . LEU A 1 121 ? -18.454 6.295 13.813 1.00 94.19 121 LEU A N 1
ATOM 980 C CA . LEU A 1 121 ? -19.889 6.129 13.585 1.00 94.19 121 LEU A CA 1
ATOM 981 C C . LEU A 1 121 ? -20.339 4.687 13.866 1.00 94.19 121 LEU A C 1
ATOM 983 O O . LEU A 1 121 ? -21.216 4.486 14.700 1.00 94.19 121 LEU A O 1
ATOM 987 N N . ILE A 1 122 ? -19.659 3.692 13.281 1.00 93.12 122 ILE A N 1
ATOM 988 C CA . ILE A 1 122 ? -19.926 2.258 13.521 1.00 93.12 122 ILE A CA 1
ATOM 989 C C . ILE A 1 122 ? -19.862 1.942 15.021 1.00 93.12 122 ILE A C 1
ATOM 991 O O . ILE A 1 122 ? -20.686 1.210 15.568 1.00 93.12 122 ILE A O 1
ATOM 995 N N . HIS A 1 123 ? -18.884 2.521 15.714 1.00 93.06 123 HIS A N 1
ATOM 996 C CA . HIS A 1 123 ? -18.731 2.341 17.148 1.00 93.06 123 HIS A CA 1
ATOM 997 C C . HIS A 1 123 ? -19.886 2.956 17.958 1.00 93.06 123 HIS A C 1
ATOM 999 O O . HIS A 1 123 ? -20.365 2.340 18.912 1.00 93.06 123 HIS A O 1
ATOM 1005 N N . GLN A 1 124 ? -20.354 4.152 17.589 1.00 93.50 124 GLN A N 1
ATOM 1006 C CA . GLN A 1 124 ? -21.511 4.788 18.225 1.00 93.50 124 GLN A CA 1
ATOM 1007 C C . GLN A 1 124 ? -22.795 3.983 18.002 1.00 93.50 124 GLN A C 1
ATOM 1009 O O . GLN A 1 124 ? -23.566 3.794 18.944 1.00 93.50 124 GLN A O 1
ATOM 1014 N N . GLU A 1 125 ? -23.008 3.470 16.791 1.00 93.44 125 GLU A N 1
ATOM 1015 C CA . GLU A 1 125 ? -24.139 2.600 16.461 1.00 93.44 125 GLU A CA 1
ATOM 1016 C C . GLU A 1 125 ? -24.131 1.327 17.310 1.00 93.44 125 GLU A C 1
ATOM 1018 O O . GLU A 1 125 ? -25.144 0.993 17.926 1.00 93.44 125 GLU A O 1
ATOM 1023 N N . LEU A 1 126 ? -22.969 0.680 17.440 1.00 92.06 126 LEU A N 1
ATOM 1024 C CA . LEU A 1 126 ? -22.798 -0.501 18.283 1.00 92.06 126 LEU A CA 1
ATOM 1025 C C . LEU A 1 126 ? -23.099 -0.206 19.761 1.00 92.06 126 LEU A C 1
ATOM 1027 O O . LEU A 1 126 ? -23.813 -0.972 20.406 1.00 92.06 126 LEU A O 1
ATOM 1031 N N . LYS A 1 127 ? -22.610 0.920 20.299 1.00 91.00 127 LYS A N 1
ATOM 1032 C CA . LYS A 1 127 ? -22.904 1.342 21.682 1.00 91.00 127 LYS A CA 1
ATOM 1033 C C . LYS A 1 127 ? -24.392 1.612 21.896 1.00 91.00 127 LYS A C 1
ATOM 1035 O O . LYS A 1 127 ? -24.958 1.221 22.914 1.00 91.00 127 LYS A O 1
ATOM 1040 N N . ASN A 1 128 ? -25.045 2.259 20.936 1.00 92.50 128 ASN A N 1
ATOM 1041 C CA . ASN A 1 128 ? -26.481 2.521 21.003 1.00 92.50 128 ASN A CA 1
ATOM 1042 C C . ASN A 1 128 ? -27.304 1.230 20.930 1.00 92.50 128 ASN A C 1
ATOM 1044 O O . ASN A 1 128 ? -28.305 1.112 21.636 1.00 92.50 128 ASN A O 1
ATOM 1048 N N . TRP A 1 129 ? -26.873 0.262 20.120 1.00 91.88 129 TRP A N 1
ATOM 1049 C CA . TRP A 1 129 ? -27.487 -1.059 20.043 1.00 91.88 129 TRP A CA 1
ATOM 1050 C C . TRP A 1 129 ? -27.331 -1.834 21.362 1.00 91.88 129 TRP A C 1
ATOM 1052 O O . TRP A 1 129 ? -28.332 -2.256 21.937 1.00 91.88 129 TRP A O 1
ATOM 1062 N N . LEU A 1 130 ? -26.116 -1.893 21.927 1.00 91.38 130 LEU A N 1
ATOM 1063 C CA . LEU A 1 130 ? -25.842 -2.554 23.215 1.00 91.38 130 LEU A CA 1
ATOM 1064 C C . LEU A 1 130 ? -26.696 -2.003 24.368 1.00 91.38 130 LEU A C 1
ATOM 1066 O O . LEU A 1 130 ? -27.128 -2.757 25.241 1.00 91.38 130 LEU A O 1
ATOM 1070 N N . LYS A 1 131 ? -26.975 -0.694 24.380 1.00 88.88 131 LYS A N 1
ATOM 1071 C CA . LYS A 1 131 ? -27.854 -0.078 25.387 1.00 88.88 131 LYS A CA 1
ATOM 1072 C C . LYS A 1 131 ? -29.291 -0.588 25.293 1.00 88.88 131 LYS A C 1
ATOM 1074 O O . LYS A 1 131 ? -29.888 -0.865 26.332 1.00 88.88 131 LYS A O 1
ATOM 1079 N N . LYS A 1 132 ? -29.816 -0.716 24.072 1.00 91.81 132 LYS A N 1
ATOM 1080 C CA . LYS A 1 132 ? -31.206 -1.105 23.788 1.00 91.81 132 LYS A CA 1
ATOM 1081 C C . LYS A 1 132 ? -31.468 -2.602 23.946 1.00 91.81 132 LYS A C 1
ATOM 1083 O O . LYS A 1 132 ? -32.624 -2.975 24.078 1.00 91.81 132 LYS A O 1
ATOM 1088 N N . GLU A 1 133 ? -30.428 -3.432 23.954 1.00 91.06 133 GLU A N 1
ATOM 1089 C CA . GLU A 1 133 ? -30.572 -4.886 24.016 1.00 91.06 133 GLU A CA 1
ATOM 1090 C C . GLU A 1 133 ? -31.091 -5.351 25.397 1.00 91.06 133 GLU A C 1
ATOM 1092 O O . GLU A 1 133 ? -30.406 -5.135 26.409 1.00 91.06 133 GLU A O 1
ATOM 1097 N N . PRO A 1 134 ? -32.289 -5.964 25.483 1.00 87.31 134 PRO A N 1
ATOM 1098 C CA . PRO A 1 134 ? -32.916 -6.319 26.759 1.00 87.31 134 PRO A CA 1
ATOM 1099 C C . PRO A 1 134 ? -32.364 -7.612 27.378 1.00 87.31 134 PRO A C 1
ATOM 1101 O O . PRO A 1 134 ? -32.463 -7.792 28.587 1.00 87.31 134 PRO A O 1
ATOM 1104 N N . HIS A 1 135 ? -31.755 -8.497 26.583 1.00 88.62 135 HIS A N 1
ATOM 1105 C CA . HIS A 1 135 ? -31.299 -9.819 27.037 1.00 88.62 135 HIS A CA 1
ATOM 1106 C C . HIS A 1 135 ? -29.905 -9.832 27.688 1.00 88.62 135 HIS A C 1
ATOM 1108 O O . HIS A 1 135 ? -29.428 -10.889 28.096 1.00 88.62 135 HIS A O 1
ATOM 1114 N N . LEU A 1 136 ? -29.237 -8.678 27.788 1.00 87.81 136 LEU A N 1
ATOM 1115 C CA . LEU A 1 136 ? -27.875 -8.573 28.312 1.00 87.81 136 LEU A CA 1
ATOM 1116 C C . LEU A 1 136 ? -27.845 -7.936 29.704 1.00 87.81 136 LEU A C 1
ATOM 1118 O O . LEU A 1 136 ? -28.368 -6.839 29.908 1.00 87.81 136 LEU A O 1
ATOM 1122 N N . SER A 1 137 ? -27.139 -8.583 30.634 1.00 91.31 137 SER A N 1
ATOM 1123 C CA . SER A 1 137 ? -26.808 -8.008 31.944 1.00 91.31 137 SER A CA 1
ATOM 1124 C C . SER A 1 137 ? -25.903 -6.776 31.802 1.00 91.31 137 SER A C 1
ATOM 1126 O O . SER A 1 137 ? -25.135 -6.648 30.844 1.00 91.31 137 SER A O 1
ATOM 1128 N N . GLN A 1 138 ? -25.936 -5.881 32.792 1.00 87.00 138 GLN A N 1
ATOM 1129 C CA . GLN A 1 138 ? -25.095 -4.683 32.832 1.00 87.00 138 GLN A CA 1
ATOM 1130 C C . GLN A 1 138 ? -23.593 -5.010 32.777 1.00 87.00 138 GLN A C 1
ATOM 1132 O O . GLN A 1 138 ? -22.827 -4.291 32.130 1.00 87.00 138 GLN A O 1
ATOM 1137 N N . ASP A 1 139 ? -23.173 -6.118 33.391 1.00 89.94 139 ASP A N 1
ATOM 1138 C CA . ASP A 1 139 ? -21.777 -6.565 33.360 1.00 89.94 139 ASP A CA 1
ATOM 1139 C C . ASP A 1 139 ? -21.378 -7.094 31.977 1.00 89.94 139 ASP A C 1
ATOM 1141 O O . ASP A 1 139 ? -20.282 -6.811 31.485 1.00 89.94 139 ASP A O 1
ATOM 1145 N N . GLN A 1 140 ? -22.295 -7.793 31.299 1.00 90.94 140 GLN A N 1
ATOM 1146 C CA . GLN A 1 140 ? -22.087 -8.245 29.922 1.00 90.94 140 GLN A CA 1
ATOM 1147 C C . GLN A 1 140 ? -21.983 -7.052 28.969 1.00 90.94 140 GLN A C 1
ATOM 1149 O O . GLN A 1 140 ? -21.049 -6.997 28.171 1.00 90.94 140 GLN A O 1
ATOM 1154 N N . LYS A 1 141 ? -22.872 -6.056 29.099 1.00 90.69 141 LYS A N 1
ATOM 1155 C CA . LYS A 1 141 ? -22.832 -4.820 28.300 1.00 90.69 141 LYS A CA 1
ATOM 1156 C C . LYS A 1 141 ? -21.492 -4.100 28.447 1.00 90.69 141 LYS A C 1
ATOM 1158 O O . LYS A 1 141 ? -20.850 -3.816 27.439 1.00 90.69 141 LYS A O 1
ATOM 1163 N N . LYS A 1 142 ? -21.009 -3.900 29.680 1.00 90.62 142 LYS A N 1
ATOM 1164 C CA . LYS A 1 142 ? -19.686 -3.297 29.937 1.00 90.62 142 LYS A CA 1
ATOM 1165 C C . LYS A 1 142 ? -18.536 -4.110 29.335 1.00 90.62 142 LYS A C 1
ATOM 1167 O O . LYS A 1 142 ? -17.589 -3.536 28.796 1.00 90.62 142 LYS A O 1
ATOM 1172 N N . SER A 1 143 ? -18.598 -5.440 29.419 1.00 92.62 143 SER A N 1
ATOM 1173 C CA . SER A 1 143 ? -17.583 -6.316 28.823 1.00 92.62 143 SER A CA 1
ATOM 1174 C C . SER A 1 143 ? -17.547 -6.187 27.297 1.00 92.62 143 SER A C 1
ATOM 1176 O O . SER A 1 143 ? -16.470 -6.013 26.721 1.00 92.62 143 SER A O 1
ATOM 1178 N N . TYR A 1 144 ? -18.710 -6.201 26.640 1.00 92.25 144 TYR A N 1
ATOM 1179 C CA . TYR A 1 144 ? -18.811 -6.032 25.190 1.00 92.25 144 TYR A CA 1
ATOM 1180 C C . TYR A 1 144 ? -18.401 -4.634 24.726 1.00 92.25 144 TYR A C 1
ATOM 1182 O O . TYR A 1 144 ? -17.700 -4.525 23.723 1.00 92.25 144 TYR A O 1
ATOM 1190 N N . GLU A 1 145 ? -18.738 -3.577 25.470 1.00 90.69 145 GLU A N 1
ATOM 1191 C CA . GLU A 1 145 ? -18.241 -2.224 25.187 1.00 90.69 145 GLU A CA 1
ATOM 1192 C C . GLU A 1 145 ? -16.708 -2.176 25.218 1.00 90.69 145 GLU A C 1
ATOM 1194 O O . GLU A 1 145 ? -16.088 -1.683 24.278 1.00 90.69 145 GLU A O 1
ATOM 1199 N N . LYS A 1 146 ? -16.077 -2.781 26.232 1.00 93.88 146 LYS A N 1
ATOM 1200 C CA . LYS A 1 146 ? -14.611 -2.836 26.332 1.00 93.88 146 LYS A CA 1
ATOM 1201 C C . LYS A 1 146 ? -13.974 -3.622 25.181 1.00 93.88 146 LYS A C 1
ATOM 1203 O O . LYS A 1 146 ? -12.878 -3.282 24.734 1.00 93.88 146 LYS A O 1
ATOM 1208 N N . GLN A 1 147 ? -14.623 -4.687 24.709 1.00 92.94 147 GLN A N 1
ATOM 1209 C CA . GLN A 1 147 ? -14.169 -5.443 23.535 1.00 92.94 147 GLN A CA 1
ATOM 1210 C C . GLN A 1 147 ? -14.320 -4.624 22.248 1.00 92.94 147 GLN A C 1
ATOM 1212 O O . GLN A 1 147 ? -13.399 -4.599 21.432 1.00 92.94 147 GLN A O 1
ATOM 1217 N N . ALA A 1 148 ? -15.432 -3.904 22.097 1.00 91.31 148 ALA A N 1
ATOM 1218 C CA . ALA A 1 148 ? -15.670 -3.004 20.976 1.00 91.31 148 ALA A CA 1
ATOM 1219 C C . ALA A 1 148 ? -14.635 -1.872 20.917 1.00 91.31 148 ALA A C 1
ATOM 1221 O O . ALA A 1 148 ? -14.053 -1.644 19.858 1.00 91.31 148 ALA A O 1
ATOM 1222 N N . ASP A 1 149 ? -14.342 -1.224 22.050 1.00 92.00 149 ASP A N 1
ATOM 1223 C CA . ASP A 1 149 ? -13.322 -0.173 22.145 1.00 92.00 149 ASP A CA 1
ATOM 1224 C C . ASP A 1 149 ? -11.947 -0.696 21.681 1.00 92.00 149 ASP A C 1
ATOM 1226 O O . ASP A 1 149 ? -11.247 -0.032 20.911 1.00 92.00 149 ASP A O 1
ATOM 1230 N N . LYS A 1 150 ? -11.569 -1.912 22.108 1.00 94.94 150 LYS A N 1
ATOM 1231 C CA . LYS A 1 150 ? -10.316 -2.563 21.691 1.00 94.94 150 LYS A CA 1
ATOM 1232 C C . LYS A 1 150 ? -10.284 -2.845 20.191 1.00 94.94 150 LYS A C 1
ATOM 1234 O O . LYS A 1 150 ? -9.300 -2.499 19.543 1.00 94.94 150 LYS A O 1
ATOM 1239 N N . LEU A 1 151 ? -11.344 -3.443 19.644 1.00 92.81 151 LEU A N 1
ATOM 1240 C CA . LEU A 1 151 ? -11.428 -3.764 18.217 1.00 92.81 151 LEU A CA 1
ATOM 1241 C C . LEU A 1 151 ? -11.356 -2.496 17.366 1.00 92.81 151 LEU A C 1
ATOM 1243 O O . LEU A 1 151 ? -10.556 -2.419 16.441 1.00 92.81 151 LEU A O 1
ATOM 1247 N N . VAL A 1 152 ? -12.145 -1.471 17.693 1.00 93.38 152 VAL A N 1
ATOM 1248 C CA . VAL A 1 152 ? -12.143 -0.201 16.952 1.00 93.38 152 VAL A CA 1
ATOM 1249 C C . VAL A 1 152 ? -10.752 0.429 16.957 1.00 93.38 152 VAL A C 1
ATOM 1251 O O . VAL A 1 152 ? -10.296 0.883 15.907 1.00 93.38 152 VAL A O 1
ATOM 1254 N N . LYS A 1 153 ? -10.055 0.409 18.099 1.00 94.69 153 LYS A N 1
ATOM 1255 C CA . LYS A 1 153 ? -8.673 0.888 18.190 1.00 94.69 153 LYS A CA 1
ATOM 1256 C C . LYS A 1 153 ? -7.734 0.095 17.276 1.00 94.69 153 LYS A C 1
ATOM 1258 O O . LYS A 1 153 ? -6.982 0.695 16.519 1.00 94.69 153 LYS A O 1
ATOM 1263 N N . GLU A 1 154 ? -7.831 -1.231 17.274 1.00 94.88 154 GLU A N 1
ATOM 1264 C CA . GLU A 1 154 ? -7.017 -2.088 16.404 1.00 94.88 154 GLU A CA 1
ATOM 1265 C C . GLU A 1 154 ? -7.220 -1.768 14.910 1.00 94.88 154 GLU A C 1
ATOM 1267 O O . GLU A 1 154 ? -6.253 -1.659 14.155 1.00 94.88 154 GLU A O 1
ATOM 1272 N N . TYR A 1 155 ? -8.466 -1.570 14.464 1.00 93.94 155 TYR A N 1
ATOM 1273 C CA . TYR A 1 155 ? -8.760 -1.199 13.073 1.00 93.94 155 TYR A CA 1
ATOM 1274 C C . TYR A 1 155 ? -8.290 0.225 12.728 1.00 93.94 155 TYR A C 1
ATOM 1276 O O . TYR A 1 155 ? -7.805 0.455 11.617 1.00 93.94 155 TYR A O 1
ATOM 1284 N N . GLN A 1 156 ? -8.368 1.167 13.674 1.00 93.56 156 GLN A N 1
ATOM 1285 C CA . GLN A 1 156 ? -7.791 2.506 13.515 1.00 93.56 156 GLN A CA 1
ATOM 1286 C C . GLN A 1 156 ? -6.266 2.450 13.358 1.00 93.56 156 GLN A C 1
ATOM 1288 O O . GLN A 1 156 ? -5.729 3.092 12.455 1.00 93.56 156 GLN A O 1
ATOM 1293 N N . ASP A 1 157 ? -5.583 1.647 14.173 1.00 94.69 157 ASP A N 1
ATOM 1294 C CA . ASP A 1 157 ? -4.130 1.468 14.108 1.00 94.69 157 ASP A CA 1
ATOM 1295 C C . ASP A 1 157 ? -3.706 0.802 12.785 1.00 94.69 157 ASP A C 1
ATOM 1297 O O . ASP A 1 157 ? -2.722 1.211 12.163 1.00 94.69 157 ASP A O 1
ATOM 1301 N N . LYS A 1 158 ? -4.482 -0.172 12.284 1.00 94.56 158 LYS A N 1
ATOM 1302 C CA . LYS A 1 158 ? -4.264 -0.775 10.954 1.00 94.56 158 LYS A CA 1
ATOM 1303 C C . LYS A 1 158 ? -4.387 0.254 9.830 1.00 94.56 158 LYS A C 1
ATOM 1305 O O . LYS A 1 158 ? -3.543 0.270 8.932 1.00 94.56 158 LYS A O 1
ATOM 1310 N N . LEU A 1 159 ? -5.398 1.123 9.885 1.00 94.31 159 LEU A N 1
ATOM 1311 C CA . LEU A 1 159 ? -5.582 2.185 8.894 1.00 94.31 159 LEU A CA 1
ATOM 1312 C C . LEU A 1 159 ? -4.430 3.204 8.938 1.00 94.31 159 LEU A C 1
ATOM 1314 O O . LEU A 1 159 ? -3.887 3.554 7.892 1.00 94.31 159 LEU A O 1
ATOM 1318 N N . LEU A 1 160 ? -4.004 3.620 10.135 1.00 93.62 160 LEU A N 1
ATOM 1319 C CA . LEU A 1 160 ? -2.839 4.493 10.325 1.00 93.62 160 LEU A CA 1
ATOM 1320 C C . LEU A 1 160 ? -1.552 3.855 9.788 1.00 93.62 160 LEU A C 1
ATOM 1322 O O . LEU A 1 160 ? -0.773 4.500 9.090 1.00 93.62 160 LEU A O 1
ATOM 1326 N N . SER A 1 161 ? -1.344 2.562 10.042 1.00 93.56 161 SER A N 1
ATOM 1327 C CA . SER A 1 161 ? -0.203 1.827 9.489 1.00 93.56 161 SER A CA 1
ATOM 1328 C C . SER A 1 161 ? -0.215 1.818 7.955 1.00 93.56 161 SER A C 1
ATOM 1330 O O . SER A 1 161 ? 0.835 1.970 7.322 1.00 93.56 161 SER A O 1
ATOM 1332 N N . ALA A 1 162 ? -1.390 1.670 7.336 1.00 92.12 162 ALA A N 1
ATOM 1333 C CA . ALA A 1 162 ? -1.542 1.750 5.884 1.00 92.12 162 ALA A CA 1
ATOM 1334 C C . ALA A 1 162 ? -1.228 3.160 5.349 1.00 92.12 162 ALA A C 1
ATOM 1336 O O . ALA A 1 162 ? -0.501 3.293 4.360 1.00 92.12 162 ALA A O 1
ATOM 1337 N N . GLU A 1 163 ? -1.693 4.209 6.033 1.00 93.00 163 GLU A N 1
ATOM 1338 C CA . GLU A 1 163 ? -1.369 5.604 5.716 1.00 93.00 163 GLU A CA 1
ATOM 1339 C C . GLU A 1 163 ? 0.146 5.847 5.760 1.00 93.00 163 GLU A C 1
ATOM 1341 O O . GLU A 1 163 ? 0.732 6.356 4.801 1.00 93.00 163 GLU A O 1
ATOM 1346 N N . GLU A 1 164 ? 0.815 5.442 6.841 1.00 92.00 164 GLU A N 1
ATOM 1347 C CA . GLU A 1 164 ? 2.258 5.618 6.996 1.00 92.00 164 GLU A CA 1
ATOM 1348 C C . GLU A 1 164 ? 3.050 4.920 5.893 1.00 92.00 164 GLU A C 1
ATOM 1350 O O . GLU A 1 164 ? 3.994 5.499 5.342 1.00 92.00 164 GLU A O 1
ATOM 1355 N N . LYS A 1 165 ? 2.677 3.678 5.560 1.00 89.44 165 LYS A N 1
ATOM 1356 C CA . LYS A 1 165 ? 3.276 2.934 4.445 1.00 89.44 165 LYS A CA 1
ATOM 1357 C C . LYS A 1 165 ? 3.127 3.722 3.150 1.00 89.44 165 LYS A C 1
ATOM 1359 O O . LYS A 1 165 ? 4.117 3.924 2.443 1.00 89.44 165 LYS A O 1
ATOM 1364 N N . LYS A 1 166 ? 1.932 4.255 2.881 1.00 88.31 166 LYS A N 1
ATOM 1365 C CA . LYS A 1 166 ? 1.672 5.023 1.665 1.00 88.31 166 LYS A CA 1
ATOM 1366 C C . LYS A 1 166 ? 2.456 6.332 1.613 1.00 88.31 166 LYS A C 1
ATOM 1368 O O . LYS A 1 166 ? 3.067 6.654 0.596 1.00 88.31 166 LYS A O 1
ATOM 1373 N N . ILE A 1 167 ? 2.519 7.073 2.716 1.00 89.12 167 ILE A N 1
ATOM 1374 C CA . ILE A 1 167 ? 3.300 8.313 2.799 1.00 89.12 167 ILE A CA 1
ATOM 1375 C C . ILE A 1 167 ? 4.795 8.026 2.610 1.00 89.12 167 ILE A C 1
ATOM 1377 O O . ILE A 1 167 ? 5.480 8.786 1.919 1.00 89.12 167 ILE A O 1
ATOM 1381 N N . LYS A 1 168 ? 5.316 6.931 3.180 1.00 87.00 168 LYS A N 1
ATOM 1382 C CA . LYS A 1 168 ? 6.699 6.490 2.941 1.00 87.00 168 LYS A CA 1
ATOM 1383 C C . LYS A 1 168 ? 6.931 6.230 1.451 1.00 87.00 168 LYS A C 1
ATOM 1385 O O . LYS A 1 168 ? 7.904 6.747 0.909 1.00 87.00 168 LYS A O 1
ATOM 1390 N N . GLU A 1 169 ? 6.028 5.535 0.761 1.00 83.69 169 GLU A N 1
ATOM 1391 C CA . GLU A 1 169 ? 6.122 5.326 -0.694 1.00 83.69 169 GLU A CA 1
ATOM 1392 C C . GLU A 1 169 ? 6.160 6.629 -1.501 1.00 83.69 169 GLU A C 1
ATOM 1394 O O . GLU A 1 169 ? 6.947 6.736 -2.442 1.00 83.69 169 GLU A O 1
ATOM 1399 N N . LEU A 1 170 ? 5.356 7.631 -1.130 1.00 84.62 170 LEU A N 1
ATOM 1400 C CA . LEU A 1 170 ? 5.334 8.943 -1.792 1.00 84.62 170 LEU A CA 1
ATOM 1401 C C . LEU A 1 170 ? 6.627 9.744 -1.559 1.00 84.62 170 LEU A C 1
ATOM 1403 O O . LEU A 1 170 ? 7.084 10.482 -2.440 1.00 84.62 170 LEU A O 1
ATOM 1407 N N . LYS A 1 171 ? 7.226 9.597 -0.371 1.00 80.88 171 LYS A N 1
ATOM 1408 C CA . LYS A 1 171 ? 8.461 10.288 0.026 1.00 80.88 171 LYS A CA 1
ATOM 1409 C C . LYS A 1 171 ? 9.727 9.629 -0.517 1.00 80.88 171 LYS A C 1
ATOM 1411 O O . LYS A 1 171 ? 10.721 10.334 -0.697 1.00 80.88 171 LYS A O 1
ATOM 1416 N N . ILE A 1 172 ? 9.714 8.324 -0.807 1.00 67.75 172 ILE A N 1
ATOM 1417 C CA . ILE A 1 172 ? 10.865 7.625 -1.394 1.00 67.75 172 ILE A CA 1
ATOM 1418 C C . ILE A 1 172 ? 11.130 8.186 -2.797 1.00 67.75 172 ILE A C 1
ATOM 1420 O O . ILE A 1 172 ? 10.541 7.794 -3.802 1.00 67.75 172 ILE A O 1
ATOM 1424 N N . ASN A 1 173 ? 12.081 9.110 -2.873 1.00 55.41 173 ASN A N 1
ATOM 1425 C CA . ASN A 1 173 ? 12.817 9.360 -4.095 1.00 55.41 173 ASN A CA 1
ATOM 1426 C C . ASN A 1 173 ? 13.826 8.224 -4.235 1.00 55.41 173 ASN A C 1
ATOM 1428 O O . ASN A 1 173 ? 14.808 8.189 -3.496 1.00 55.41 173 ASN A O 1
ATOM 1432 N N . LYS A 1 174 ? 13.654 7.345 -5.229 1.00 51.66 174 LYS A N 1
ATOM 1433 C CA . LYS A 1 174 ? 14.812 6.675 -5.829 1.00 51.66 174 LYS A CA 1
ATOM 1434 C C . LYS A 1 174 ? 15.651 7.749 -6.539 1.00 51.66 174 LYS A C 1
ATOM 1436 O O . LYS A 1 174 ? 15.744 7.782 -7.757 1.00 51.66 174 LYS A O 1
ATOM 1441 N N . LYS A 1 175 ? 16.316 8.629 -5.782 1.00 45.19 175 LYS A N 1
ATOM 1442 C CA . LYS A 1 175 ? 17.703 8.882 -6.150 1.00 45.19 175 LYS A CA 1
ATOM 1443 C C . LYS A 1 175 ? 18.320 7.507 -5.980 1.00 45.19 175 LYS A C 1
ATOM 1445 O O . LYS A 1 175 ? 18.213 6.946 -4.889 1.00 45.19 175 LYS A O 1
ATOM 1450 N N . ASN A 1 176 ? 18.860 6.924 -7.047 1.00 44.22 176 ASN A N 1
ATOM 1451 C CA . ASN A 1 176 ? 19.875 5.900 -6.874 1.00 44.22 176 ASN A CA 1
ATOM 1452 C C . ASN A 1 176 ? 20.782 6.470 -5.785 1.00 44.22 176 ASN A C 1
ATOM 1454 O O . ASN A 1 176 ? 21.446 7.481 -6.028 1.00 44.22 176 ASN A O 1
ATOM 1458 N N . LYS A 1 177 ? 20.730 5.926 -4.561 1.00 41.81 177 LYS A N 1
ATOM 1459 C CA . LYS A 1 177 ? 21.877 6.043 -3.678 1.00 41.81 177 LYS A CA 1
ATOM 1460 C C . LYS A 1 177 ? 22.928 5.369 -4.535 1.00 41.81 177 LYS A C 1
ATOM 1462 O O . LYS A 1 177 ? 22.947 4.145 -4.612 1.00 41.81 177 LYS A O 1
ATOM 1467 N N . LYS A 1 178 ? 23.675 6.163 -5.314 1.00 44.16 178 LYS A N 1
ATOM 1468 C CA . LYS A 1 178 ? 24.974 5.740 -5.789 1.00 44.16 178 LYS A CA 1
ATOM 1469 C C . LYS A 1 178 ? 25.598 5.304 -4.484 1.00 44.16 178 LYS A C 1
ATOM 1471 O O . LYS A 1 178 ? 25.770 6.137 -3.590 1.00 44.16 178 LYS A O 1
ATOM 1476 N N . LEU A 1 179 ? 25.720 3.990 -4.310 1.00 49.91 179 LEU A N 1
ATOM 1477 C CA . LEU A 1 179 ? 26.558 3.473 -3.251 1.00 49.91 179 LEU A CA 1
ATOM 1478 C C . LEU A 1 179 ? 27.840 4.300 -3.369 1.00 49.91 179 LEU A C 1
ATOM 1480 O O . LEU A 1 179 ? 28.249 4.578 -4.511 1.00 49.91 179 LEU A O 1
ATOM 1484 N N . PRO A 1 180 ? 28.379 4.817 -2.250 1.00 55.44 180 PRO A N 1
ATOM 1485 C CA . PRO A 1 180 ? 29.669 5.483 -2.326 1.00 55.44 180 PRO A CA 1
ATOM 1486 C C . PRO A 1 180 ? 30.576 4.576 -3.163 1.00 55.44 180 PRO A C 1
ATOM 1488 O O . PRO A 1 180 ? 30.446 3.354 -3.031 1.00 55.44 180 PRO A O 1
ATOM 1491 N N . PRO A 1 181 ? 31.337 5.127 -4.123 1.00 58.56 181 PRO A N 1
ATOM 1492 C CA . PRO A 1 181 ? 32.162 4.309 -4.999 1.00 58.56 181 PRO A CA 1
ATOM 1493 C C . PRO A 1 181 ? 32.982 3.370 -4.115 1.00 58.56 181 PRO A C 1
ATOM 1495 O O . PRO A 1 181 ? 33.827 3.831 -3.357 1.00 58.56 181 PRO A O 1
ATOM 1498 N N . ILE A 1 182 ? 32.637 2.080 -4.137 1.00 57.81 182 ILE A N 1
ATOM 1499 C CA . ILE A 1 182 ? 33.255 1.096 -3.257 1.00 57.81 182 ILE A CA 1
ATOM 1500 C C . ILE A 1 182 ? 34.644 0.879 -3.828 1.00 57.81 182 ILE A C 1
ATOM 1502 O O . ILE A 1 182 ? 34.786 0.425 -4.967 1.00 57.81 182 ILE A O 1
ATOM 1506 N N . HIS A 1 183 ? 35.662 1.260 -3.070 1.00 58.59 183 HIS A N 1
ATOM 1507 C CA . HIS A 1 183 ? 37.033 1.094 -3.518 1.00 58.59 183 HIS A CA 1
ATOM 1508 C C . HIS A 1 183 ? 37.404 -0.395 -3.418 1.00 58.59 183 HIS A C 1
ATOM 1510 O O . HIS A 1 183 ? 37.105 -1.014 -2.395 1.00 58.59 183 HIS A O 1
ATOM 1516 N N . PRO A 1 184 ? 38.085 -1.004 -4.406 1.00 59.06 184 PRO A N 1
ATOM 1517 C CA . PRO A 1 184 ? 38.496 -2.411 -4.318 1.00 59.06 184 PRO A CA 1
ATOM 1518 C C . PRO A 1 184 ? 39.278 -2.752 -3.033 1.00 59.06 184 PRO A C 1
ATOM 1520 O O . PRO A 1 184 ? 39.098 -3.826 -2.462 1.00 59.06 184 PRO A O 1
ATOM 1523 N N . GLY A 1 185 ? 40.055 -1.794 -2.512 1.00 61.88 185 GLY A N 1
ATOM 1524 C CA . GLY A 1 185 ? 40.742 -1.913 -1.216 1.00 61.88 185 GLY A CA 1
ATOM 1525 C C . GLY A 1 185 ? 39.819 -2.022 0.013 1.00 61.88 185 GLY A C 1
ATOM 1526 O O . GLY A 1 185 ? 40.190 -2.677 0.985 1.00 61.88 185 GLY A O 1
ATOM 1527 N N . GLU A 1 186 ? 38.608 -1.449 -0.015 1.00 67.12 186 GLU A N 1
ATOM 1528 C CA . GLU A 1 186 ? 37.611 -1.619 1.061 1.00 67.12 186 GLU A CA 1
ATOM 1529 C C . GLU A 1 186 ? 37.019 -3.035 1.049 1.00 67.12 186 GLU A C 1
ATOM 1531 O O . GLU A 1 186 ? 36.911 -3.666 2.099 1.00 67.12 186 GLU A O 1
ATOM 1536 N N . ILE A 1 187 ? 36.730 -3.579 -0.140 1.00 64.31 187 ILE A N 1
ATOM 1537 C CA . ILE A 1 187 ? 36.164 -4.930 -0.308 1.00 64.31 187 ILE A CA 1
ATOM 1538 C C . ILE A 1 187 ? 37.115 -5.994 0.248 1.00 64.31 187 ILE A C 1
ATOM 1540 O O . ILE A 1 187 ? 36.678 -6.934 0.912 1.00 64.31 187 ILE A O 1
ATOM 1544 N N . LEU A 1 188 ? 38.417 -5.860 -0.010 1.00 62.22 188 LEU A N 1
ATOM 1545 C CA . LEU A 1 188 ? 39.422 -6.823 0.446 1.00 62.22 188 LEU A CA 1
ATOM 1546 C C . LEU A 1 188 ? 39.763 -6.644 1.927 1.00 62.22 188 LEU A C 1
ATOM 1548 O O . LEU A 1 188 ? 39.993 -7.642 2.613 1.00 62.22 188 LEU A O 1
ATOM 1552 N N . ARG A 1 189 ? 39.714 -5.411 2.456 1.00 64.25 189 ARG A N 1
ATOM 1553 C CA . ARG A 1 189 ? 39.803 -5.201 3.905 1.00 64.25 189 ARG A CA 1
ATOM 1554 C C . ARG A 1 189 ? 38.693 -5.973 4.617 1.00 64.25 189 ARG A C 1
ATOM 1556 O O . ARG A 1 189 ? 38.981 -6.740 5.529 1.00 64.25 189 ARG A O 1
ATOM 1563 N N . GLU A 1 190 ? 37.455 -5.829 4.153 1.00 65.25 190 GLU A N 1
ATOM 1564 C CA . GLU A 1 190 ? 36.302 -6.512 4.745 1.00 65.25 190 GLU A CA 1
ATOM 1565 C C . GLU A 1 190 ? 36.309 -8.031 4.540 1.00 65.25 190 GLU A C 1
ATOM 1567 O O . GLU A 1 190 ? 35.926 -8.767 5.447 1.00 65.25 190 GLU A O 1
ATOM 1572 N N . ARG A 1 191 ? 36.737 -8.522 3.368 1.00 61.75 191 ARG A N 1
ATOM 1573 C CA . ARG A 1 191 ? 36.616 -9.949 3.014 1.00 61.75 191 ARG A CA 1
ATOM 1574 C C . ARG A 1 191 ? 37.842 -10.812 3.288 1.00 61.75 191 ARG A C 1
ATOM 1576 O O . ARG A 1 191 ? 37.678 -12.020 3.424 1.00 61.75 191 ARG A O 1
ATOM 1583 N N . LEU A 1 192 ? 39.044 -10.243 3.327 1.00 66.50 192 LEU A N 1
ATOM 1584 C CA . LEU A 1 192 ? 40.290 -11.008 3.472 1.00 66.50 192 LEU A CA 1
ATOM 1585 C C . LEU A 1 192 ? 41.073 -10.634 4.725 1.00 66.50 192 LEU A C 1
ATOM 1587 O O . LEU A 1 192 ? 41.564 -11.528 5.407 1.00 66.50 192 LEU A O 1
ATOM 1591 N N . LEU A 1 193 ? 41.193 -9.338 5.020 1.00 70.69 193 LEU A N 1
ATOM 1592 C CA . LEU A 1 193 ? 42.047 -8.852 6.104 1.00 70.69 193 LEU A CA 1
ATOM 1593 C C . LEU A 1 193 ? 41.367 -8.940 7.472 1.00 70.69 193 LEU A C 1
ATOM 1595 O O . LEU A 1 193 ? 41.930 -9.546 8.376 1.00 70.69 193 LEU A O 1
ATOM 1599 N N . ILE A 1 194 ? 40.142 -8.416 7.611 1.00 72.12 194 ILE A N 1
ATOM 1600 C CA . ILE A 1 194 ? 39.382 -8.456 8.874 1.00 72.12 194 ILE A CA 1
ATOM 1601 C C . ILE A 1 194 ? 39.164 -9.896 9.374 1.00 72.12 194 ILE A C 1
ATOM 1603 O O . ILE A 1 194 ? 39.421 -10.146 10.547 1.00 72.12 194 ILE A O 1
ATOM 1607 N N . PRO A 1 195 ? 38.765 -10.877 8.535 1.00 77.81 195 PRO A N 1
ATOM 1608 C CA . PRO A 1 195 ? 38.595 -12.256 9.000 1.00 77.81 195 PRO A CA 1
ATOM 1609 C C . PRO A 1 195 ? 39.900 -12.957 9.402 1.00 77.81 195 PRO A C 1
ATOM 1611 O O . PRO A 1 195 ? 39.844 -13.994 10.057 1.00 77.81 195 PRO A O 1
ATOM 1614 N N . ARG A 1 196 ? 41.059 -12.440 8.972 1.00 76.94 196 ARG A N 1
ATOM 1615 C CA . ARG A 1 196 ? 42.386 -13.016 9.248 1.00 76.94 196 ARG A CA 1
ATOM 1616 C C . ARG A 1 196 ? 43.215 -12.192 10.232 1.00 76.94 196 ARG A C 1
ATOM 1618 O O . ARG A 1 196 ? 44.347 -12.574 10.496 1.00 76.94 196 ARG A O 1
ATOM 1625 N N . ASP A 1 197 ? 42.657 -11.098 10.746 1.00 80.25 197 ASP A N 1
ATOM 1626 C CA . ASP A 1 197 ? 43.320 -10.146 11.643 1.00 80.25 197 ASP A CA 1
ATOM 1627 C C . ASP A 1 197 ? 44.651 -9.594 11.092 1.00 80.25 197 ASP A C 1
ATOM 1629 O O . ASP A 1 197 ? 45.599 -9.341 11.825 1.00 80.25 197 ASP A O 1
ATOM 1633 N N . ILE A 1 198 ? 44.738 -9.427 9.767 1.00 79.69 198 ILE A N 1
ATOM 1634 C CA . ILE A 1 198 ? 45.938 -8.911 9.093 1.00 79.69 198 ILE A CA 1
ATOM 1635 C C . ILE A 1 198 ? 45.730 -7.432 8.787 1.00 79.69 198 ILE A C 1
ATOM 1637 O O . ILE A 1 198 ? 44.777 -7.046 8.110 1.00 79.69 198 ILE A O 1
ATOM 1641 N N . SER A 1 199 ? 46.647 -6.577 9.216 1.00 80.50 199 SER A N 1
ATOM 1642 C CA . SER A 1 199 ? 46.630 -5.164 8.859 1.00 80.50 199 SER A CA 1
ATOM 1643 C C . SER A 1 199 ? 47.142 -4.931 7.425 1.00 80.50 199 SER A C 1
ATOM 1645 O O . SER A 1 199 ? 48.009 -5.652 6.922 1.00 80.50 199 SER A O 1
ATOM 1647 N N . PRO A 1 200 ? 46.694 -3.859 6.745 1.00 72.81 200 PRO A N 1
ATOM 1648 C CA . PRO A 1 200 ? 47.251 -3.471 5.446 1.00 72.81 200 PRO A CA 1
ATOM 1649 C C . PRO A 1 200 ? 48.773 -3.229 5.465 1.00 72.81 200 PRO A C 1
ATOM 1651 O O . PRO A 1 200 ? 49.432 -3.366 4.439 1.00 72.81 200 PRO A O 1
ATOM 1654 N N . GLN A 1 201 ? 49.344 -2.869 6.620 1.00 75.06 201 GLN A N 1
ATOM 1655 C CA . GLN A 1 201 ? 50.788 -2.661 6.788 1.00 75.06 201 GLN A CA 1
ATOM 1656 C C . GLN A 1 201 ? 51.567 -3.972 6.840 1.00 75.06 201 GLN A C 1
ATOM 1658 O O . GLN A 1 201 ? 52.633 -4.075 6.232 1.00 75.06 201 GLN A O 1
ATOM 1663 N N . GLU A 1 202 ? 51.028 -4.979 7.518 1.00 77.75 202 GLU A N 1
ATOM 1664 C CA . GLU A 1 202 ? 51.620 -6.317 7.538 1.00 77.75 202 GLU A CA 1
ATOM 1665 C C . GLU A 1 202 ? 51.601 -6.930 6.139 1.00 77.75 202 GLU A C 1
ATOM 1667 O O . GLU A 1 202 ? 52.606 -7.491 5.705 1.00 77.75 202 GLU A O 1
ATOM 1672 N N . LEU A 1 203 ? 50.521 -6.718 5.380 1.00 78.12 203 LEU A N 1
ATOM 1673 C CA . LEU A 1 203 ? 50.453 -7.154 3.988 1.00 78.12 203 LEU A CA 1
ATOM 1674 C C . LEU A 1 203 ? 51.498 -6.454 3.101 1.00 78.12 203 LEU A C 1
ATOM 1676 O O . LEU A 1 203 ? 52.161 -7.118 2.307 1.00 78.12 203 LEU A O 1
ATOM 1680 N N . ALA A 1 204 ? 51.685 -5.136 3.253 1.00 78.12 204 ALA A N 1
ATOM 1681 C CA . ALA A 1 204 ? 52.691 -4.369 2.499 1.00 78.12 204 ALA A CA 1
ATOM 1682 C C . ALA A 1 204 ? 54.097 -4.911 2.740 1.00 78.12 204 ALA A C 1
ATOM 1684 O O . ALA A 1 204 ? 54.883 -5.095 1.811 1.00 78.12 204 ALA A O 1
ATOM 1685 N N . THR A 1 205 ? 54.373 -5.224 4.003 1.00 81.00 205 THR A N 1
ATOM 1686 C CA . THR A 1 205 ? 55.661 -5.742 4.454 1.00 81.00 205 THR A CA 1
ATOM 1687 C C . THR A 1 205 ? 55.901 -7.156 3.930 1.00 81.00 205 THR A C 1
ATOM 1689 O O . THR A 1 205 ? 56.975 -7.435 3.400 1.00 81.00 205 THR A O 1
ATOM 1692 N N . ALA A 1 206 ? 54.891 -8.030 3.995 1.00 78.12 206 ALA A N 1
ATOM 1693 C CA . ALA A 1 206 ? 54.972 -9.393 3.471 1.00 78.12 206 ALA A CA 1
ATOM 1694 C C . ALA A 1 206 ? 55.188 -9.420 1.949 1.00 78.12 206 ALA A C 1
ATOM 1696 O O . ALA A 1 206 ? 55.991 -10.207 1.450 1.00 78.12 206 ALA A O 1
ATOM 1697 N N . LEU A 1 207 ? 54.514 -8.528 1.218 1.00 78.44 207 LEU A N 1
ATOM 1698 C CA . LEU A 1 207 ? 54.622 -8.416 -0.239 1.00 78.44 207 LEU A CA 1
ATOM 1699 C C . LEU A 1 207 ? 55.812 -7.558 -0.700 1.00 78.44 207 LEU A C 1
ATOM 1701 O O . LEU A 1 207 ? 56.051 -7.458 -1.901 1.00 78.44 207 LEU A O 1
ATOM 1705 N N . LYS A 1 208 ? 56.568 -6.957 0.231 1.00 82.25 208 LYS A N 1
ATOM 1706 C CA . LYS A 1 208 ? 57.696 -6.046 -0.041 1.00 82.25 208 LYS A CA 1
ATOM 1707 C C . LYS A 1 208 ? 57.332 -4.896 -0.987 1.00 82.25 208 LYS A C 1
ATOM 1709 O O . LYS A 1 208 ? 58.146 -4.478 -1.810 1.00 82.25 208 LYS A O 1
ATOM 1714 N N . VAL A 1 209 ? 56.116 -4.375 -0.862 1.00 79.00 209 VAL A N 1
ATOM 1715 C CA . VAL A 1 209 ? 55.637 -3.229 -1.642 1.00 79.00 209 VAL A CA 1
ATOM 1716 C C . VAL A 1 209 ? 55.485 -1.999 -0.747 1.00 79.00 209 VAL A C 1
ATOM 1718 O O . VAL A 1 209 ? 55.155 -2.137 0.434 1.00 79.00 209 VAL A O 1
ATOM 1721 N N . PRO A 1 210 ? 55.698 -0.781 -1.277 1.00 76.00 210 PRO A N 1
ATOM 1722 C CA . PRO A 1 210 ? 55.398 0.447 -0.551 1.00 76.00 210 PRO A CA 1
ATOM 1723 C C . PRO A 1 210 ? 53.944 0.469 -0.061 1.00 76.00 210 PRO A C 1
ATOM 1725 O O . PRO A 1 210 ? 53.019 0.097 -0.790 1.00 76.00 210 PRO A O 1
ATOM 1728 N N . LYS A 1 211 ? 53.719 0.943 1.169 1.00 70.88 211 LYS A N 1
ATOM 1729 C CA . LYS A 1 211 ? 52.383 1.025 1.791 1.00 70.88 211 LYS A CA 1
ATOM 1730 C C . LYS A 1 211 ? 51.413 1.864 0.952 1.00 70.88 211 LYS A C 1
ATOM 1732 O O . LYS A 1 211 ? 50.207 1.630 0.963 1.00 70.88 211 LYS A O 1
ATOM 1737 N N . GLU A 1 212 ? 51.940 2.833 0.218 1.00 72.06 212 GLU A N 1
ATOM 1738 C CA . GLU A 1 212 ? 51.206 3.721 -0.674 1.00 72.06 212 GLU A CA 1
ATOM 1739 C C . GLU A 1 212 ? 50.577 2.940 -1.833 1.00 72.06 212 GLU A C 1
ATOM 1741 O O . GLU A 1 212 ? 49.451 3.242 -2.221 1.00 72.06 212 GLU A O 1
ATOM 1746 N N . GLN A 1 213 ? 51.249 1.889 -2.323 1.00 67.38 213 GLN A N 1
ATOM 1747 C CA . GLN A 1 213 ? 50.739 1.022 -3.390 1.00 67.38 213 GLN A CA 1
ATOM 1748 C C . GLN A 1 213 ? 49.584 0.140 -2.913 1.00 67.38 213 GLN A C 1
ATOM 1750 O O . GLN A 1 213 ? 48.641 -0.084 -3.658 1.00 67.38 213 GLN A O 1
ATOM 1755 N N . ILE A 1 214 ? 49.576 -0.275 -1.645 1.00 66.62 214 ILE A N 1
ATOM 1756 C CA . ILE A 1 214 ? 48.447 -1.015 -1.053 1.00 66.62 214 ILE A CA 1
ATOM 1757 C C . ILE A 1 214 ? 47.171 -0.165 -0.969 1.00 66.62 214 ILE A C 1
ATOM 1759 O O . ILE A 1 214 ? 46.079 -0.699 -0.799 1.00 66.62 214 ILE A O 1
ATOM 1763 N N . ASN A 1 215 ? 47.253 1.154 -1.127 1.00 65.75 215 ASN A N 1
ATOM 1764 C CA . ASN A 1 215 ? 46.069 2.010 -1.143 1.00 65.75 215 ASN A CA 1
ATOM 1765 C C . ASN A 1 215 ? 45.569 2.336 -2.561 1.00 65.75 215 ASN A C 1
ATOM 1767 O O . ASN A 1 215 ? 44.526 2.978 -2.677 1.00 65.75 215 ASN A O 1
ATOM 1771 N N . THR A 1 216 ? 46.250 1.901 -3.630 1.00 67.69 216 THR A N 1
ATOM 1772 C CA . THR A 1 216 ? 45.849 2.213 -5.014 1.00 67.69 216 THR A CA 1
ATOM 1773 C C . THR A 1 216 ? 44.892 1.178 -5.598 1.00 67.69 216 THR A C 1
ATOM 1775 O O . THR A 1 216 ? 44.962 -0.009 -5.287 1.00 67.69 216 THR A O 1
ATOM 1778 N N . VAL A 1 217 ? 43.982 1.621 -6.471 1.00 59.25 217 VAL A N 1
ATOM 1779 C CA . VAL A 1 217 ? 43.054 0.735 -7.199 1.00 59.25 217 VAL A CA 1
ATOM 1780 C C . VAL A 1 217 ? 43.832 -0.250 -8.074 1.00 59.25 217 VAL A C 1
ATOM 1782 O O . VAL A 1 217 ? 43.483 -1.427 -8.153 1.00 59.25 217 VAL A O 1
ATOM 1785 N N . GLU A 1 218 ? 44.896 0.228 -8.716 1.00 66.25 218 GLU A N 1
ATOM 1786 C CA . GLU A 1 218 ? 45.683 -0.503 -9.704 1.00 66.25 218 GLU A CA 1
ATOM 1787 C C . GLU A 1 218 ? 46.390 -1.716 -9.099 1.00 66.25 218 GLU A C 1
ATOM 1789 O O . GLU A 1 218 ? 46.370 -2.792 -9.695 1.00 66.25 218 GLU A O 1
ATOM 1794 N N . PHE A 1 219 ? 46.970 -1.579 -7.903 1.00 71.12 219 PHE A N 1
ATOM 1795 C CA . PHE A 1 219 ? 47.620 -2.691 -7.206 1.00 71.12 219 PHE A CA 1
ATOM 1796 C C . PHE A 1 219 ? 46.638 -3.837 -6.946 1.00 71.12 219 PHE A C 1
ATOM 1798 O O . PHE A 1 219 ? 46.936 -4.994 -7.236 1.00 71.12 219 PHE A O 1
ATOM 1805 N N . TRP A 1 220 ? 45.434 -3.513 -6.468 1.00 66.50 220 TRP A N 1
ATOM 1806 C CA . TRP A 1 220 ? 44.418 -4.514 -6.151 1.00 66.50 220 TRP A CA 1
ATOM 1807 C C . TRP A 1 220 ? 43.779 -5.142 -7.382 1.00 66.50 220 TRP A C 1
ATOM 1809 O O . TRP A 1 220 ? 43.517 -6.341 -7.369 1.00 66.50 220 TRP A O 1
ATOM 1819 N N . LEU A 1 221 ? 43.558 -4.370 -8.448 1.00 63.94 221 LEU A N 1
ATOM 1820 C CA . LEU A 1 221 ? 43.105 -4.927 -9.724 1.00 63.94 221 LEU A CA 1
ATOM 1821 C C . LEU A 1 221 ? 44.147 -5.885 -10.310 1.00 63.94 221 LEU A C 1
ATOM 1823 O O . LEU A 1 221 ? 43.782 -6.941 -10.820 1.00 63.94 221 LEU A O 1
ATOM 1827 N N . ASN A 1 222 ? 45.434 -5.555 -10.190 1.00 68.38 222 ASN A N 1
ATOM 1828 C CA . ASN A 1 222 ? 46.518 -6.417 -10.650 1.00 68.38 222 ASN A CA 1
ATOM 1829 C C . ASN A 1 222 ? 46.662 -7.677 -9.788 1.00 68.38 222 ASN A C 1
ATOM 1831 O O . ASN A 1 222 ? 46.839 -8.754 -10.345 1.00 68.38 222 ASN A O 1
ATOM 1835 N N . LEU A 1 223 ? 46.522 -7.571 -8.462 1.00 66.31 223 LEU A N 1
ATOM 1836 C CA . LEU A 1 223 ? 46.558 -8.722 -7.554 1.00 66.31 223 LEU A CA 1
ATOM 1837 C C . LEU A 1 223 ? 45.350 -9.648 -7.749 1.00 66.31 223 LEU A C 1
ATOM 1839 O O . LEU A 1 223 ? 45.489 -10.869 -7.744 1.00 66.31 223 LEU A O 1
ATOM 1843 N N . GLN A 1 224 ? 44.156 -9.078 -7.943 1.00 62.03 224 GLN A N 1
ATOM 1844 C CA . GLN A 1 224 ? 42.966 -9.856 -8.274 1.00 62.03 224 GLN A CA 1
ATOM 1845 C C . GLN A 1 224 ? 43.167 -10.587 -9.601 1.00 62.03 224 GLN A C 1
ATOM 1847 O O . GLN A 1 224 ? 42.897 -11.780 -9.682 1.00 62.03 224 GLN A O 1
ATOM 1852 N N . ARG A 1 225 ? 43.694 -9.895 -10.615 1.00 60.22 225 ARG A N 1
ATOM 1853 C CA . ARG A 1 225 ? 43.982 -10.488 -11.918 1.00 60.22 225 ARG A CA 1
ATOM 1854 C C . ARG A 1 225 ? 45.033 -11.593 -11.831 1.00 60.22 225 ARG A C 1
ATOM 1856 O O . ARG A 1 225 ? 44.825 -12.639 -12.427 1.00 60.22 225 ARG A O 1
ATOM 1863 N N . SER A 1 226 ? 46.116 -11.405 -11.075 1.00 60.22 226 SER A N 1
ATOM 1864 C CA . SER A 1 226 ? 47.147 -12.436 -10.911 1.00 60.22 226 SER A CA 1
ATOM 1865 C C . SER A 1 226 ? 46.620 -13.659 -10.163 1.00 60.22 226 SER A C 1
ATOM 1867 O O . SER A 1 226 ? 46.923 -14.777 -10.554 1.00 60.22 226 SER A O 1
ATOM 1869 N N . TYR A 1 227 ? 45.793 -13.464 -9.130 1.00 61.72 227 TYR A N 1
ATOM 1870 C CA . TYR A 1 227 ? 45.150 -14.558 -8.398 1.00 61.72 227 TYR A CA 1
ATOM 1871 C C . TYR A 1 227 ? 44.119 -15.297 -9.259 1.00 61.72 227 TYR A C 1
ATOM 1873 O O . TYR A 1 227 ? 44.061 -16.522 -9.253 1.00 61.72 227 TYR A O 1
ATOM 1881 N N . GLU A 1 228 ? 43.319 -14.568 -10.039 1.00 55.44 228 GLU A N 1
ATOM 1882 C CA . GLU A 1 228 ? 42.405 -15.163 -11.014 1.00 55.44 228 GLU A CA 1
ATOM 1883 C C . GLU A 1 228 ? 43.172 -15.930 -12.100 1.00 55.44 228 GLU A C 1
ATOM 1885 O O . GLU A 1 228 ? 42.747 -17.023 -12.455 1.00 55.44 228 GLU A O 1
ATOM 1890 N N . GLU A 1 229 ? 44.308 -15.415 -12.583 1.00 60.28 229 GLU A N 1
ATOM 1891 C CA . GLU A 1 229 ? 45.212 -16.103 -13.519 1.00 60.28 229 GLU A CA 1
ATOM 1892 C C . GLU A 1 229 ? 45.889 -17.339 -12.892 1.00 60.28 229 GLU A C 1
ATOM 1894 O O . GLU A 1 229 ? 46.120 -18.329 -13.584 1.00 60.28 229 GLU A O 1
ATOM 1899 N N . GLU A 1 230 ? 46.187 -17.323 -11.595 1.00 61.97 230 GLU A N 1
ATOM 1900 C CA . GLU A 1 230 ? 46.780 -18.451 -10.869 1.00 61.97 230 GLU A CA 1
ATOM 1901 C C . GLU A 1 230 ? 45.751 -19.555 -10.597 1.00 61.97 230 GLU A C 1
ATOM 1903 O O . GLU A 1 230 ? 45.974 -20.701 -10.987 1.00 61.97 230 GLU A O 1
ATOM 1908 N N . ILE A 1 231 ? 44.569 -19.206 -10.067 1.00 58.59 231 ILE A N 1
ATOM 1909 C CA . ILE A 1 231 ? 43.439 -20.144 -9.948 1.00 58.59 231 ILE A CA 1
ATOM 1910 C C . ILE A 1 231 ? 43.065 -20.691 -11.322 1.00 58.59 231 ILE A C 1
ATOM 1912 O O . ILE A 1 231 ? 42.732 -21.868 -11.451 1.00 58.59 231 ILE A O 1
ATOM 1916 N N . ALA A 1 232 ? 43.085 -19.846 -12.357 1.00 56.34 232 ALA A N 1
ATOM 1917 C CA . ALA A 1 232 ? 42.840 -20.277 -13.722 1.00 56.34 232 ALA A CA 1
ATOM 1918 C C . ALA A 1 232 ? 43.802 -21.389 -14.125 1.00 56.34 232 ALA A C 1
ATOM 1920 O O . ALA A 1 232 ? 43.346 -22.408 -14.632 1.00 56.34 232 ALA A O 1
ATOM 1921 N N . ARG A 1 233 ? 45.107 -21.217 -13.893 1.00 60.78 233 ARG A N 1
ATOM 1922 C CA . ARG A 1 233 ? 46.123 -22.223 -14.226 1.00 60.78 233 ARG A CA 1
ATOM 1923 C C . ARG A 1 233 ? 45.925 -23.507 -13.436 1.00 60.78 233 ARG A C 1
ATOM 1925 O O . ARG A 1 233 ? 45.811 -24.556 -14.057 1.00 60.78 233 ARG A O 1
ATOM 1932 N N . GLU A 1 234 ? 45.787 -23.412 -12.116 1.00 59.62 234 GLU A N 1
ATOM 1933 C CA . GLU A 1 234 ? 45.618 -24.569 -11.226 1.00 59.62 234 GLU A CA 1
ATOM 1934 C C . GLU A 1 234 ? 44.351 -25.364 -11.582 1.00 59.62 234 GLU A C 1
ATOM 1936 O O . GLU A 1 234 ? 44.369 -26.582 -11.756 1.00 59.62 234 GLU A O 1
ATOM 1941 N N . ARG A 1 235 ? 43.236 -24.662 -11.811 1.00 56.38 235 ARG A N 1
ATOM 1942 C CA . ARG A 1 235 ? 41.977 -25.285 -12.227 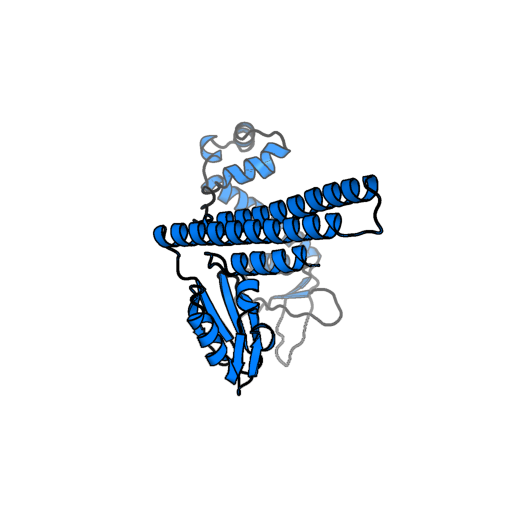1.00 56.38 235 ARG A CA 1
ATOM 1943 C C . ARG A 1 235 ? 42.055 -25.861 -13.636 1.00 56.38 235 ARG A C 1
ATOM 1945 O O . ARG A 1 235 ? 41.406 -26.865 -13.909 1.00 56.38 235 ARG A O 1
ATOM 1952 N N . THR A 1 236 ? 42.841 -25.260 -14.526 1.00 55.44 236 THR A N 1
ATOM 1953 C CA . THR A 1 236 ? 43.038 -25.782 -15.883 1.00 55.44 236 THR A CA 1
ATOM 1954 C C . THR A 1 236 ? 43.968 -26.994 -15.905 1.00 55.44 236 THR A C 1
ATOM 1956 O O . THR A 1 236 ? 43.736 -27.905 -16.693 1.00 55.44 236 THR A O 1
ATOM 1959 N N . GLU A 1 237 ? 44.962 -27.071 -15.021 1.00 60.22 237 GLU A N 1
ATOM 1960 C CA . GLU A 1 237 ? 45.747 -28.292 -14.792 1.00 60.22 237 GLU A CA 1
ATOM 1961 C C . GLU A 1 237 ? 44.869 -29.437 -14.286 1.00 60.22 237 GLU A C 1
ATOM 1963 O O . GLU A 1 237 ? 44.887 -30.515 -14.877 1.00 60.22 237 GLU A O 1
ATOM 1968 N N . LEU A 1 238 ? 44.006 -29.176 -13.299 1.00 57.00 238 LEU A N 1
ATOM 1969 C CA . LEU A 1 238 ? 43.021 -30.157 -12.828 1.00 57.00 238 LEU A CA 1
ATOM 1970 C C . LEU A 1 238 ? 42.052 -30.589 -13.941 1.00 57.00 238 LEU A C 1
ATOM 1972 O O . LEU A 1 238 ? 41.705 -31.764 -14.048 1.00 57.00 238 LEU A O 1
ATOM 1976 N N . LEU A 1 239 ? 41.634 -29.656 -14.804 1.00 50.88 239 LEU A N 1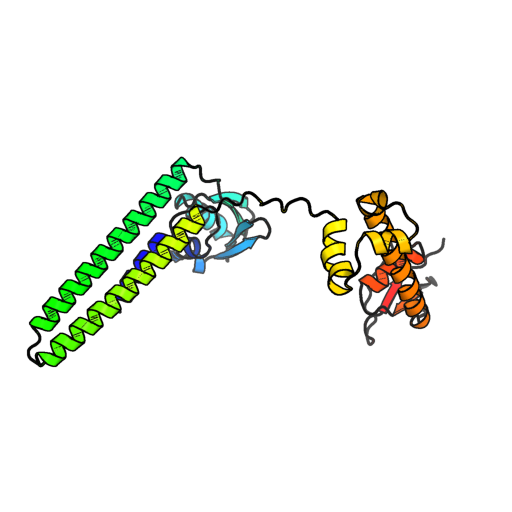
ATOM 1977 C CA . LEU A 1 239 ? 40.821 -29.988 -15.973 1.00 50.88 239 LEU A CA 1
ATOM 1978 C C . LEU A 1 239 ? 41.604 -30.855 -16.964 1.00 50.88 239 LEU A C 1
ATOM 1980 O O . LEU A 1 239 ? 41.038 -31.823 -17.450 1.00 50.88 239 LEU A O 1
ATOM 1984 N N . LYS A 1 240 ? 42.888 -30.576 -17.242 1.00 52.31 240 LYS A N 1
ATOM 1985 C CA . LYS A 1 240 ? 43.726 -31.374 -18.164 1.00 52.31 240 LYS A CA 1
ATOM 1986 C C . LYS A 1 240 ? 43.822 -32.846 -17.759 1.00 52.31 240 LYS A C 1
ATOM 1988 O O . LYS A 1 240 ? 43.853 -33.693 -18.648 1.00 52.31 240 LYS A O 1
ATOM 1993 N N . GLU A 1 241 ? 43.812 -33.148 -16.464 1.00 50.53 241 GLU A N 1
ATOM 1994 C CA . GLU A 1 241 ? 43.773 -34.524 -15.951 1.00 50.53 241 GLU A CA 1
ATOM 1995 C C . GLU A 1 241 ? 42.397 -35.202 -16.138 1.00 50.53 241 GLU A C 1
ATOM 1997 O O . GLU A 1 241 ? 42.327 -36.418 -16.309 1.00 50.53 241 GLU A O 1
ATOM 2002 N N . GLU A 1 242 ? 41.300 -34.433 -16.183 1.00 47.41 242 GLU A N 1
ATOM 2003 C CA . GLU A 1 242 ? 39.928 -34.916 -16.440 1.00 47.41 242 GLU A CA 1
ATOM 2004 C C . GLU A 1 242 ? 39.534 -34.905 -17.945 1.00 47.41 242 GLU A C 1
ATOM 2006 O O . GLU A 1 242 ? 38.441 -35.365 -18.306 1.00 47.41 242 GLU A O 1
ATOM 2011 N N . ILE A 1 243 ? 40.396 -34.418 -18.854 1.00 48.06 243 ILE A N 1
ATOM 2012 C CA . ILE A 1 243 ? 40.139 -34.385 -20.307 1.00 48.06 243 ILE A CA 1
ATOM 2013 C C . ILE A 1 243 ? 40.361 -35.772 -20.925 1.00 48.06 243 ILE A C 1
ATOM 2015 O O . ILE A 1 243 ? 41.487 -36.228 -21.115 1.00 48.06 243 ILE A O 1
ATOM 2019 N N . ILE A 1 244 ? 39.269 -36.421 -21.336 1.00 50.44 244 ILE A N 1
ATOM 2020 C CA . ILE A 1 244 ? 39.311 -37.628 -22.171 1.00 50.44 244 ILE A CA 1
ATOM 2021 C C . ILE A 1 244 ? 39.197 -37.193 -23.643 1.00 50.44 244 ILE A C 1
ATOM 2023 O O . ILE A 1 244 ? 38.127 -36.732 -24.049 1.00 50.44 244 ILE A O 1
ATOM 2027 N N . PRO A 1 245 ? 40.242 -37.347 -24.479 1.00 45.34 245 PRO A N 1
ATOM 2028 C CA . PRO A 1 245 ? 40.155 -36.996 -25.892 1.00 45.34 245 PRO A CA 1
ATOM 2029 C C . PRO A 1 245 ? 39.167 -37.927 -26.610 1.00 45.34 245 PRO A C 1
ATOM 2031 O O . PRO A 1 245 ? 39.405 -39.128 -26.746 1.00 45.34 245 PRO A O 1
ATOM 2034 N N . TYR A 1 246 ? 38.050 -37.375 -27.091 1.00 44.00 246 TYR A N 1
ATOM 2035 C CA . TYR A 1 246 ? 37.000 -38.133 -27.774 1.00 44.00 246 TYR A CA 1
ATOM 2036 C C . TYR A 1 246 ? 36.992 -37.845 -29.282 1.00 44.00 246 TYR A C 1
ATOM 2038 O O . TYR A 1 246 ? 36.884 -36.699 -29.709 1.00 44.00 246 TYR A O 1
ATOM 2046 N N . LYS A 1 247 ? 37.095 -38.891 -30.116 1.00 49.25 247 LYS A N 1
ATOM 2047 C CA . LYS A 1 247 ? 37.076 -38.772 -31.586 1.00 49.25 247 LYS A CA 1
ATOM 2048 C C . LYS A 1 247 ? 35.644 -38.900 -32.109 1.00 49.25 247 LYS A C 1
ATOM 2050 O O . LYS A 1 247 ? 35.102 -40.002 -32.132 1.00 49.25 247 LYS A O 1
ATOM 2055 N N . VAL A 1 248 ? 35.051 -37.810 -32.595 1.00 46.22 248 VAL A N 1
ATOM 2056 C CA . VAL A 1 248 ? 33.742 -37.846 -33.274 1.00 46.22 248 VAL A CA 1
ATOM 2057 C C . VAL A 1 248 ? 33.946 -37.825 -34.788 1.00 46.22 248 VAL A C 1
ATOM 2059 O O . VAL A 1 248 ? 34.541 -36.899 -35.327 1.00 46.22 248 VAL A O 1
ATOM 2062 N N . LYS A 1 249 ? 33.437 -38.834 -35.502 1.00 42.44 249 LYS A N 1
ATOM 2063 C CA . LYS A 1 249 ? 33.396 -38.845 -36.974 1.00 42.44 249 LYS A CA 1
ATOM 2064 C C . LYS A 1 249 ? 32.115 -38.142 -37.433 1.00 42.44 249 LYS A C 1
ATOM 2066 O O . LYS A 1 249 ? 31.027 -38.664 -37.198 1.00 42.44 249 LYS A O 1
ATOM 2071 N N . ARG A 1 250 ? 32.218 -36.989 -38.100 1.00 39.28 250 ARG A N 1
ATOM 2072 C CA . ARG A 1 250 ? 31.065 -36.299 -38.707 1.00 39.28 250 ARG A CA 1
ATOM 2073 C C . ARG A 1 250 ? 31.294 -36.142 -40.216 1.00 39.28 250 ARG A C 1
ATOM 2075 O O . ARG A 1 250 ? 32.048 -35.282 -40.647 1.00 39.28 250 ARG A O 1
ATOM 2082 N N . GLY A 1 251 ? 30.638 -36.982 -41.020 1.00 50.97 251 GLY A N 1
ATOM 2083 C CA . GLY A 1 251 ? 30.750 -36.955 -42.487 1.00 50.97 251 GLY A CA 1
ATOM 2084 C C . GLY A 1 251 ? 32.123 -37.384 -43.038 1.00 50.97 251 GLY A C 1
ATOM 2085 O O . GLY A 1 251 ? 32.920 -38.007 -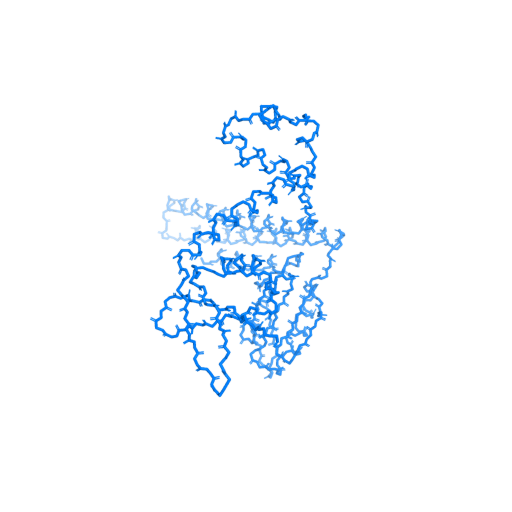42.337 1.00 50.97 251 GLY A O 1
ATOM 2086 N N . ASN A 1 252 ? 32.383 -37.070 -44.316 1.00 41.66 252 ASN A N 1
ATOM 2087 C CA . ASN A 1 252 ? 33.609 -37.459 -45.038 1.00 41.66 252 ASN A CA 1
ATOM 2088 C C . ASN A 1 252 ? 34.867 -36.664 -44.635 1.00 41.66 252 ASN A C 1
ATOM 2090 O O . ASN A 1 252 ? 35.968 -37.031 -45.042 1.00 41.66 252 ASN A O 1
ATOM 2094 N N . SER A 1 253 ? 34.730 -35.621 -43.815 1.00 44.28 253 SER A N 1
ATOM 2095 C CA . SER A 1 253 ? 35.853 -34.832 -43.304 1.00 44.28 253 SER A CA 1
ATOM 2096 C C . SER A 1 253 ? 36.202 -35.284 -41.886 1.00 44.28 253 SER A C 1
ATOM 2098 O O . SER A 1 253 ? 35.355 -35.286 -40.994 1.00 44.28 253 SER A O 1
ATOM 2100 N N . ARG A 1 254 ? 37.461 -35.679 -41.658 1.00 42.69 254 ARG A N 1
ATOM 2101 C CA . ARG A 1 254 ? 37.998 -35.926 -40.310 1.00 42.69 254 ARG A CA 1
ATOM 2102 C C . ARG A 1 254 ? 38.204 -34.580 -39.609 1.00 42.69 254 ARG A C 1
ATOM 2104 O O . ARG A 1 254 ? 39.320 -34.080 -39.573 1.00 42.69 254 ARG A O 1
ATOM 2111 N N . GLU A 1 255 ? 37.138 -33.973 -39.101 1.00 48.62 255 GLU A N 1
ATOM 2112 C CA . GLU A 1 255 ? 37.275 -32.834 -38.192 1.00 48.62 255 GLU A CA 1
ATOM 2113 C C . GLU A 1 255 ? 37.627 -33.329 -36.787 1.00 48.62 255 GLU A C 1
ATOM 2115 O O . GLU A 1 255 ? 36.990 -34.237 -36.251 1.00 48.62 255 GLU A O 1
ATOM 2120 N N . TYR A 1 256 ? 38.665 -32.734 -36.206 1.00 49.75 256 TYR A N 1
ATOM 2121 C CA . TYR A 1 256 ? 39.111 -33.010 -34.848 1.00 49.75 256 TYR A CA 1
ATOM 2122 C C . TYR A 1 256 ? 38.377 -32.057 -33.892 1.00 49.75 256 TYR A C 1
ATOM 2124 O O . TYR A 1 256 ? 38.299 -30.856 -34.142 1.00 49.75 256 TYR A O 1
ATOM 2132 N N . MET A 1 257 ? 37.802 -32.584 -32.810 1.00 53.00 257 MET A N 1
ATOM 2133 C CA . MET A 1 257 ? 37.309 -31.767 -31.698 1.00 53.00 257 MET A CA 1
ATOM 2134 C C . MET A 1 257 ? 38.004 -32.232 -30.425 1.00 53.00 257 MET A C 1
ATOM 2136 O O . MET A 1 257 ? 37.952 -33.416 -30.094 1.00 53.00 257 MET A O 1
ATOM 2140 N N . GLU A 1 258 ? 38.649 -31.309 -29.716 1.00 53.06 258 GLU A N 1
ATOM 2141 C CA . GLU A 1 258 ? 39.071 -31.558 -28.341 1.00 53.06 258 GLU A CA 1
ATOM 2142 C C . GLU A 1 258 ? 37.851 -31.358 -27.436 1.00 53.06 258 GLU A C 1
ATOM 2144 O O . GLU A 1 258 ? 37.216 -30.300 -27.432 1.00 53.06 258 GLU A O 1
ATOM 2149 N N . VAL A 1 259 ? 37.479 -32.403 -26.698 1.00 53.72 259 VAL A N 1
ATOM 2150 C CA . VAL A 1 259 ? 36.338 -32.379 -25.780 1.00 53.72 259 VAL A CA 1
ATOM 2151 C C . VAL A 1 259 ? 36.875 -32.371 -24.358 1.00 53.72 259 VAL A C 1
ATOM 2153 O O . VAL A 1 259 ? 37.557 -33.309 -23.956 1.00 53.72 259 VAL A O 1
ATOM 2156 N N . ALA A 1 260 ? 36.572 -31.317 -23.605 1.00 55.12 260 ALA A N 1
ATOM 2157 C CA . ALA A 1 260 ? 36.878 -31.222 -22.190 1.00 55.12 260 ALA A CA 1
ATOM 2158 C C . ALA A 1 260 ? 35.684 -31.684 -21.351 1.00 55.12 260 ALA A C 1
ATOM 2160 O O . ALA A 1 260 ? 34.540 -31.283 -21.579 1.00 55.12 260 ALA A O 1
ATOM 2161 N N . ASN A 1 261 ? 35.951 -32.526 -20.357 1.00 52.56 261 ASN A N 1
ATOM 2162 C CA . ASN A 1 261 ? 34.999 -32.769 -19.286 1.00 52.56 261 ASN A CA 1
ATOM 2163 C C . ASN A 1 261 ? 35.082 -31.560 -18.347 1.00 52.56 261 ASN A C 1
ATOM 2165 O O . ASN A 1 261 ? 36.108 -31.351 -17.710 1.00 52.56 261 ASN A O 1
ATOM 2169 N N . ALA A 1 262 ? 34.058 -30.711 -18.331 1.00 54.78 262 ALA A N 1
ATOM 2170 C CA . ALA A 1 262 ? 34.031 -29.548 -17.452 1.00 54.78 262 ALA A CA 1
ATOM 2171 C C . ALA A 1 262 ? 32.801 -29.648 -16.557 1.00 54.78 262 ALA A C 1
ATOM 2173 O O . ALA A 1 262 ? 31.711 -30.003 -16.996 1.00 54.78 262 ALA A O 1
ATOM 2174 N N . ARG A 1 263 ? 32.948 -29.348 -15.269 1.00 53.03 263 ARG A N 1
ATOM 2175 C CA . ARG A 1 263 ? 31.832 -29.483 -14.320 1.00 53.03 263 ARG A CA 1
ATOM 2176 C C . ARG A 1 263 ? 30.742 -28.440 -14.588 1.00 53.03 263 ARG A C 1
ATOM 2178 O O . ARG A 1 263 ? 29.555 -28.729 -14.414 1.00 53.03 263 ARG A O 1
ATOM 2185 N N . ASP A 1 264 ? 31.136 -27.263 -15.078 1.00 58.50 264 ASP A N 1
ATOM 2186 C CA . ASP A 1 264 ? 30.252 -26.169 -15.472 1.00 58.50 264 ASP A CA 1
ATOM 2187 C C . ASP A 1 264 ? 30.800 -25.335 -16.658 1.00 58.50 264 ASP A C 1
ATOM 2189 O O . ASP A 1 264 ? 31.917 -25.520 -17.142 1.00 58.50 264 ASP A O 1
ATOM 2193 N N . LYS A 1 265 ? 29.984 -24.386 -17.142 1.00 60.06 265 LYS A N 1
ATOM 2194 C CA . LYS A 1 265 ? 30.303 -23.508 -18.282 1.00 60.06 265 LYS A CA 1
ATOM 2195 C C . LYS A 1 265 ? 31.454 -22.530 -18.006 1.00 60.06 265 LYS A C 1
ATOM 2197 O O . LYS A 1 265 ? 32.056 -22.032 -18.955 1.00 60.06 265 LYS A O 1
ATOM 2202 N N . ARG A 1 266 ? 31.735 -22.202 -16.742 1.00 60.75 266 ARG A N 1
ATOM 2203 C CA . ARG A 1 266 ? 32.833 -21.289 -16.386 1.00 60.75 266 ARG A CA 1
ATOM 2204 C C . ARG A 1 266 ? 34.165 -22.003 -16.566 1.00 60.75 266 ARG A C 1
ATOM 2206 O O . ARG A 1 266 ? 35.049 -21.446 -17.203 1.00 60.75 266 ARG A O 1
ATOM 2213 N N . ASP A 1 267 ? 34.244 -23.247 -16.113 1.00 60.34 267 ASP A N 1
ATOM 2214 C CA . ASP A 1 267 ? 35.438 -24.094 -16.218 1.00 60.34 267 ASP A CA 1
ATOM 2215 C C . ASP A 1 267 ? 35.826 -24.343 -17.671 1.00 60.34 267 ASP A C 1
ATOM 2217 O O . ASP A 1 267 ? 36.988 -24.222 -18.055 1.00 60.34 267 ASP A O 1
ATOM 2221 N N . PHE A 1 268 ? 34.822 -24.562 -18.516 1.00 61.97 268 PHE A N 1
ATOM 2222 C CA . PHE A 1 268 ? 35.027 -24.684 -19.950 1.00 61.97 268 PHE A CA 1
ATOM 2223 C C . PHE A 1 268 ? 35.553 -23.399 -20.610 1.00 61.97 268 PHE A C 1
ATOM 2225 O O . PHE A 1 268 ? 36.466 -23.452 -21.434 1.00 61.97 268 PHE A O 1
ATOM 2232 N N . ASN A 1 269 ? 35.004 -22.235 -20.247 1.00 62.09 269 ASN A N 1
ATOM 2233 C CA . ASN A 1 269 ? 35.467 -20.956 -20.789 1.00 62.09 269 ASN A CA 1
ATOM 2234 C C . ASN A 1 269 ? 36.921 -20.653 -20.387 1.00 62.09 269 ASN A C 1
ATOM 2236 O O . ASN A 1 269 ? 37.650 -20.048 -21.168 1.00 62.09 269 ASN A O 1
ATOM 2240 N N . MET A 1 270 ? 37.343 -21.077 -19.193 1.00 63.16 270 MET A N 1
ATOM 2241 C CA . MET A 1 270 ? 38.723 -20.921 -18.725 1.00 63.16 270 MET A CA 1
ATOM 2242 C C . MET A 1 270 ? 39.702 -21.778 -19.533 1.00 63.16 270 MET A C 1
ATOM 2244 O O . MET A 1 270 ? 40.698 -21.256 -20.030 1.00 63.16 270 MET A O 1
ATOM 2248 N N . PHE A 1 271 ? 39.370 -23.053 -19.758 1.00 60.50 271 PHE A N 1
ATOM 2249 C CA . PHE A 1 271 ? 40.156 -23.948 -20.614 1.00 60.50 271 PHE A CA 1
ATOM 2250 C C . PHE A 1 271 ? 40.273 -23.425 -22.058 1.00 60.50 271 PHE A C 1
ATOM 2252 O O . PHE A 1 271 ? 41.346 -23.444 -22.661 1.00 60.50 271 PHE A O 1
ATOM 2259 N N . ALA A 1 272 ? 39.178 -22.895 -22.607 1.00 60.56 272 ALA A N 1
ATOM 2260 C CA . ALA A 1 272 ? 39.149 -22.319 -23.946 1.00 60.56 272 ALA A CA 1
ATOM 2261 C C . ALA A 1 272 ? 40.091 -21.126 -24.137 1.00 60.56 272 ALA A C 1
ATOM 2263 O O . ALA A 1 272 ? 40.759 -21.024 -25.168 1.00 60.56 272 ALA A O 1
ATOM 2264 N N . LEU A 1 273 ? 40.145 -20.238 -23.143 1.00 62.84 273 LEU A N 1
ATOM 2265 C CA . LEU A 1 273 ? 41.020 -19.071 -23.169 1.00 62.84 273 LEU A CA 1
ATOM 2266 C C . LEU A 1 273 ? 42.501 -19.473 -23.129 1.00 62.84 273 LEU A C 1
ATOM 2268 O O . LEU A 1 273 ? 43.296 -18.884 -23.858 1.00 62.84 273 LEU A O 1
ATOM 2272 N N . GLU A 1 274 ? 42.871 -20.499 -22.352 1.00 62.59 274 GLU A N 1
ATOM 2273 C CA . GLU A 1 274 ? 44.251 -21.015 -22.309 1.00 62.59 274 GLU A CA 1
ATOM 2274 C C . GLU A 1 274 ? 44.690 -21.595 -23.665 1.00 62.59 274 GLU A C 1
ATOM 2276 O O . GLU A 1 274 ? 45.812 -21.370 -24.115 1.00 62.59 274 GLU A O 1
ATOM 2281 N N . LYS A 1 275 ? 43.790 -22.300 -24.361 1.00 59.88 275 LYS A N 1
ATOM 2282 C CA . LYS A 1 275 ? 44.058 -22.883 -25.687 1.00 59.88 275 LYS A CA 1
ATOM 2283 C C . LYS A 1 275 ? 44.067 -21.862 -26.829 1.00 59.88 275 LYS A C 1
ATOM 2285 O O . LYS A 1 275 ? 44.219 -22.247 -27.986 1.00 59.88 275 LYS A O 1
ATOM 2290 N N . GLY A 1 276 ? 43.904 -20.573 -26.525 1.00 56.59 276 GLY A N 1
ATOM 2291 C CA . GLY A 1 276 ? 43.880 -19.500 -27.517 1.00 56.59 276 GLY A CA 1
ATOM 2292 C C . GLY A 1 276 ? 42.628 -19.496 -28.400 1.00 56.59 276 GLY A C 1
ATOM 2293 O O . GLY A 1 276 ? 42.615 -18.821 -29.430 1.00 56.59 276 GLY A O 1
ATOM 2294 N N . ALA A 1 277 ? 41.576 -20.229 -28.019 1.00 57.91 277 ALA A N 1
ATOM 2295 C CA . ALA A 1 277 ? 40.316 -20.247 -28.751 1.00 57.91 277 ALA A CA 1
ATOM 2296 C C . ALA A 1 277 ? 39.543 -18.944 -28.502 1.00 57.91 277 ALA A C 1
ATOM 2298 O O . ALA A 1 277 ? 39.438 -18.466 -27.367 1.00 57.91 277 ALA A O 1
ATOM 2299 N N . LYS A 1 278 ? 38.957 -18.360 -29.554 1.00 54.06 278 LYS A N 1
ATOM 2300 C CA . LYS A 1 278 ? 38.056 -17.218 -29.374 1.00 54.06 278 LYS A CA 1
ATOM 2301 C C . LYS A 1 278 ? 36.734 -17.726 -28.811 1.00 54.06 278 LYS A C 1
ATOM 2303 O O . LYS A 1 278 ? 36.286 -18.826 -29.121 1.00 54.06 278 LYS A O 1
ATOM 2308 N N . THR A 1 279 ? 36.049 -16.898 -28.027 1.00 52.25 279 THR A N 1
ATOM 2309 C CA . THR A 1 279 ? 34.727 -17.232 -27.467 1.00 52.25 279 THR A CA 1
ATOM 2310 C C . THR A 1 279 ? 33.680 -17.563 -28.539 1.00 52.25 279 THR A C 1
ATOM 2312 O O . THR A 1 279 ? 32.718 -18.266 -28.242 1.00 52.25 279 THR A O 1
ATOM 2315 N N . SER A 1 280 ? 33.879 -17.105 -29.782 1.00 53.34 280 SER A N 1
ATOM 2316 C CA . SER A 1 280 ? 33.083 -17.462 -30.965 1.00 53.34 280 SER A CA 1
ATOM 2317 C C . SER A 1 280 ? 33.204 -18.927 -31.389 1.00 53.34 280 SER A C 1
ATOM 2319 O O . SER A 1 280 ? 32.278 -19.462 -31.996 1.00 53.34 280 SER A O 1
ATOM 2321 N N . ASP A 1 281 ? 34.328 -19.567 -31.073 1.00 51.12 281 ASP A N 1
ATOM 2322 C CA . ASP A 1 281 ? 34.688 -20.906 -31.554 1.00 51.12 281 ASP A CA 1
ATOM 2323 C C . ASP A 1 281 ? 34.189 -22.001 -30.591 1.00 51.12 281 ASP A C 1
ATOM 2325 O O . ASP A 1 281 ? 34.300 -23.201 -30.854 1.00 51.12 281 ASP A O 1
ATOM 2329 N N . LEU A 1 282 ? 33.587 -21.578 -29.475 1.00 53.56 282 LEU A N 1
ATOM 2330 C CA . LEU A 1 282 ? 33.075 -22.429 -28.414 1.00 53.56 282 LEU A CA 1
ATOM 2331 C C . LEU A 1 282 ? 31.638 -22.855 -28.693 1.00 53.56 282 LEU A C 1
ATOM 2333 O O . LEU A 1 282 ? 30.732 -22.028 -28.819 1.00 53.56 282 LEU A O 1
ATOM 2337 N N . ARG A 1 283 ? 31.405 -24.170 -28.732 1.00 53.53 283 ARG A N 1
ATOM 2338 C CA . ARG A 1 283 ? 30.063 -24.750 -28.832 1.00 53.53 283 ARG A CA 1
ATOM 2339 C C . ARG A 1 283 ? 29.763 -25.629 -27.629 1.00 53.53 283 ARG A C 1
ATOM 2341 O O . ARG A 1 283 ? 30.566 -26.457 -27.215 1.00 53.53 283 ARG A O 1
ATOM 2348 N N . LEU A 1 284 ? 28.567 -25.432 -27.087 1.00 51.81 284 LEU A N 1
ATOM 2349 C CA . LEU A 1 284 ? 28.004 -26.251 -26.023 1.00 51.81 284 LEU A CA 1
ATOM 2350 C C . LEU A 1 284 ? 27.172 -27.358 -26.668 1.00 51.81 284 LEU A C 1
ATOM 2352 O O . LEU A 1 284 ? 26.081 -27.081 -27.163 1.00 51.81 284 LEU A O 1
ATOM 2356 N N . GLU A 1 285 ? 27.671 -28.590 -26.663 1.00 52.03 285 GLU A N 1
ATOM 2357 C CA . GLU A 1 285 ? 26.911 -29.760 -27.107 1.00 52.03 285 GLU A CA 1
ATOM 2358 C C . GLU A 1 285 ? 26.826 -30.782 -25.966 1.00 52.03 285 GLU A C 1
ATOM 2360 O O . GLU A 1 285 ? 27.836 -31.276 -25.475 1.00 52.03 285 GLU A O 1
ATOM 2365 N N . LEU A 1 286 ? 25.602 -31.099 -25.535 1.00 49.28 286 LEU A N 1
ATOM 2366 C CA . LEU A 1 286 ? 25.337 -32.203 -24.613 1.00 49.28 286 LEU A CA 1
ATOM 2367 C C . LEU A 1 286 ? 25.448 -33.516 -25.391 1.00 49.28 286 LEU A C 1
ATOM 2369 O O . LEU A 1 286 ? 24.564 -33.847 -26.183 1.00 49.28 286 LEU A O 1
ATOM 2373 N N . ILE A 1 287 ? 26.524 -34.267 -25.164 1.00 51.12 287 ILE A N 1
ATOM 2374 C 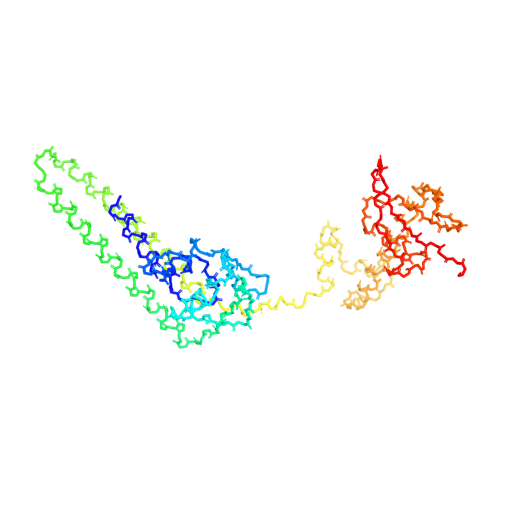CA . ILE A 1 287 ? 26.656 -35.622 -25.705 1.00 51.12 287 ILE A CA 1
ATOM 2375 C C . ILE A 1 287 ? 25.688 -36.529 -24.933 1.00 51.12 287 ILE A C 1
ATOM 2377 O O . ILE A 1 287 ? 25.722 -36.599 -23.705 1.00 51.12 287 ILE A O 1
ATOM 2381 N N . GLN A 1 288 ? 24.768 -37.181 -25.647 1.00 41.69 288 GLN A N 1
ATOM 2382 C CA . GLN A 1 288 ? 23.731 -38.008 -25.031 1.00 41.69 288 GLN A CA 1
ATOM 2383 C C . GLN A 1 288 ? 24.347 -39.152 -24.213 1.00 41.69 288 GLN A C 1
ATOM 2385 O O . GLN A 1 288 ? 25.125 -39.946 -24.733 1.00 41.69 288 GLN A O 1
ATOM 2390 N N . GLY A 1 289 ? 23.945 -39.255 -22.943 1.00 50.25 289 GLY A N 1
ATOM 2391 C CA . GLY A 1 289 ? 24.250 -40.397 -22.074 1.00 50.25 289 GLY A CA 1
ATOM 2392 C C . GLY A 1 289 ? 25.292 -40.152 -20.982 1.00 50.25 289 GLY A C 1
ATOM 2393 O O . GLY A 1 289 ? 25.411 -40.987 -20.090 1.00 50.25 289 GLY A O 1
ATOM 2394 N N . THR A 1 290 ? 25.994 -39.016 -20.970 1.00 46.62 290 THR A N 1
ATOM 2395 C CA . THR A 1 290 ? 26.969 -38.706 -19.913 1.00 46.62 290 THR A CA 1
ATOM 2396 C C . THR A 1 290 ? 26.877 -37.247 -19.452 1.00 46.62 290 THR A C 1
ATOM 2398 O O . THR A 1 290 ? 26.523 -36.345 -20.211 1.00 46.62 290 THR A O 1
ATOM 2401 N N . LYS A 1 291 ? 27.119 -37.005 -18.155 1.00 45.88 291 LYS A N 1
ATOM 2402 C CA . LYS A 1 291 ? 27.034 -35.665 -17.552 1.00 45.88 291 LYS A CA 1
ATOM 2403 C C . LYS A 1 291 ? 28.114 -34.752 -18.154 1.00 45.88 291 LYS A C 1
ATOM 2405 O O . LYS A 1 291 ? 29.291 -35.015 -17.968 1.00 45.88 291 LYS A O 1
ATOM 2410 N N . ASN A 1 292 ? 27.668 -33.671 -18.797 1.00 48.81 292 ASN A N 1
ATOM 2411 C CA . ASN A 1 292 ? 28.386 -32.410 -19.026 1.00 48.81 292 ASN A CA 1
ATOM 2412 C C . ASN A 1 292 ? 29.781 -32.498 -19.682 1.00 48.81 292 ASN A C 1
ATOM 2414 O O . ASN A 1 292 ? 30.782 -32.120 -19.085 1.00 48.81 292 ASN A O 1
ATOM 2418 N N . TYR A 1 293 ? 29.836 -32.890 -20.955 1.00 52.88 293 TYR A N 1
ATOM 2419 C CA . TYR A 1 293 ? 31.027 -32.683 -21.787 1.00 52.88 293 TYR A CA 1
ATOM 2420 C C . TYR A 1 293 ? 30.901 -31.388 -22.590 1.00 52.88 293 TYR A C 1
ATOM 2422 O O . TYR A 1 293 ? 29.810 -31.025 -23.026 1.00 52.88 293 TYR A O 1
ATOM 2430 N N . TYR A 1 294 ? 32.017 -30.691 -22.782 1.00 55.78 294 TYR A N 1
ATOM 2431 C CA . TYR A 1 294 ? 32.089 -29.428 -23.503 1.00 55.78 294 TYR A CA 1
ATOM 2432 C C . TYR A 1 294 ? 33.157 -29.535 -24.596 1.00 55.78 294 TYR A C 1
ATOM 2434 O O . TYR A 1 294 ? 34.264 -29.995 -24.337 1.00 55.78 294 TYR A O 1
ATOM 2442 N N . SER A 1 295 ? 32.856 -29.134 -25.832 1.00 54.47 295 SER A N 1
ATOM 2443 C CA . SER A 1 295 ? 33.760 -29.333 -26.975 1.00 54.47 295 SER A CA 1
ATOM 2444 C C . SER A 1 295 ? 34.292 -28.021 -27.537 1.00 54.47 295 SER A C 1
ATOM 2446 O O . SER A 1 295 ? 33.512 -27.114 -27.833 1.00 54.47 295 SER A O 1
ATOM 2448 N N . ILE A 1 296 ? 35.600 -27.950 -27.770 1.00 53.72 296 ILE A N 1
ATOM 2449 C CA . ILE A 1 296 ? 36.230 -26.887 -28.555 1.00 53.72 296 ILE A CA 1
ATOM 2450 C C . ILE A 1 296 ? 36.507 -27.442 -29.947 1.00 53.72 296 ILE A C 1
ATOM 2452 O O . ILE A 1 296 ? 37.105 -28.509 -30.106 1.00 53.72 296 ILE A O 1
ATOM 2456 N N . ARG A 1 297 ? 36.072 -26.719 -30.980 1.00 52.91 297 ARG A N 1
ATOM 2457 C CA . ARG A 1 297 ? 36.404 -27.077 -32.357 1.00 52.91 297 ARG A CA 1
ATOM 2458 C C . ARG A 1 297 ? 37.833 -26.612 -32.624 1.00 52.91 297 ARG A C 1
ATOM 2460 O O . ARG A 1 297 ? 38.057 -25.444 -32.923 1.00 52.91 297 ARG A O 1
ATOM 2467 N N . THR A 1 298 ? 38.800 -27.511 -32.491 1.00 47.81 298 THR A N 1
ATOM 2468 C CA . THR A 1 298 ? 40.185 -27.258 -32.897 1.00 47.81 298 THR A CA 1
ATOM 2469 C C . THR A 1 298 ? 40.295 -27.502 -34.399 1.00 47.81 298 THR A C 1
ATOM 2471 O O . THR A 1 298 ? 40.767 -28.530 -34.875 1.00 47.81 298 THR A O 1
ATOM 2474 N N . GLY A 1 299 ? 39.775 -26.551 -35.174 1.00 42.25 299 GLY A N 1
ATOM 2475 C CA . GLY A 1 299 ? 40.074 -26.484 -36.598 1.00 42.25 299 GLY A CA 1
ATOM 2476 C C . GLY A 1 299 ? 41.507 -25.999 -36.794 1.00 42.25 299 GLY A C 1
ATOM 2477 O O . GLY A 1 299 ? 41.913 -25.013 -36.184 1.00 42.25 299 GLY A O 1
ATOM 2478 N N . GLY A 1 300 ? 42.258 -26.673 -37.655 1.00 33.78 300 GLY A N 1
ATOM 2479 C CA . GLY A 1 300 ? 43.426 -26.079 -38.285 1.00 33.78 300 GLY A CA 1
ATOM 2480 C C . GLY A 1 300 ? 43.658 -26.694 -39.662 1.00 33.78 300 GLY A C 1
ATOM 2481 O O . GLY A 1 300 ? 43.399 -27.891 -39.824 1.00 33.78 300 GLY A O 1
ATOM 2482 N N . PRO A 1 301 ? 44.242 -25.941 -40.606 1.00 39.91 301 PRO A N 1
ATOM 2483 C CA . PRO A 1 301 ? 43.944 -24.541 -40.937 1.00 39.91 301 PRO A CA 1
ATOM 2484 C C . PRO A 1 301 ? 42.554 -24.361 -41.579 1.00 39.91 301 PRO A C 1
ATOM 2486 O O . PRO A 1 301 ? 42.044 -25.315 -42.207 1.00 39.91 301 PRO A O 1
#

Secondary structure (DSSP, 8-state):
-HHHHHHHHHHHHHHHS--SS--HHHHHT-EEEETTEEEEHHHHEEEEE-TTS-EEEEESSGGGHHHHHHHHHHTTSSEEEEEE-SSEEEEEEPPPPHHHHHHHHHHHHHHHHHHHHHHHHHHHHHHHHHHH-TTS-HHHHHHHHHHHHHHHHHHHHHHHHHHHHHHHHHH------------HHHHHIIIIIGGGT--HHHHHHHTT--TTGGGSHHHHHHHHHHHHHHHHHHHHHHHHHH-------BTTB----EEEE-SSHHHHHHHHHHTT--GGGEE----TTSS-EEEE-----

Sequence (301 aa):
MALEKELEVFVGKLERIRSNRISLEAIRGLMVNYQNERKPLKAIANLRISPNHELIARAFEPKMTPLISKTILDNQLGYKVERSTKEEVYFALTPITTQIKEKLIKEAKLITEEGKKNFRLIHQELKNWLKKEPHLSQDQKKSYEKQADKLVKEYQDKLLSAEEKKIKELKINKKNKKLPPIHPGEILRERLLIPRDISPQELATALKVPKEQINTVEFWLNLQRSYEEEIARERTELLKEEIIPYKVKRGNSREYMEVANARDKRDFNMFALEKGAKTSDLRLELIQGTKNYYSIRTGGP

InterPro domains:
  IPR002661 Ribosome recycling factor [PTHR20982] (4-170)
  IPR010982 Lambda repressor-like, DNA-binding domain superfamily [G3DSA:1.10.260.40] (170-218)
  IPR010982 Lambda repressor-like, DNA-binding domain superfamily [SSF47413] (183-244)
  IPR023584 Ribosome recycling factor domain [PF01765] (13-170)
  IPR036191 RRF superfamily [G3DSA:1.10.132.20] (3-169)
  IPR036191 RRF superfamily [SSF55194] (3-170)

Radius of gyration: 32.95 Å; chains: 1; bounding box: 91×61×78 Å